Protein AF-A0A9W9YBR7-F1 (afdb_monomer_lite)

pLDDT: mean 73.67, std 19.64, range [19.83, 97.38]

Secondary structure (DSSP, 8-state):
--TT-PEEEETTEEEEHHHHHHHTT------HHHH--SGGG-STTTSTTS---HHHHTTS--SSB-STTHHHHT-B-TTHHHH-TTGGGG----BTTEEEE--SSSTTEEEEEE-SPPSSS--TTHHHHHHS--TT-TTTS--EEETTTTEEESSHHHHHHTT----EEPEEEEE--S--GGGS-SSHHHHHHHHHHH-EEEEE--GGGGGG--EEE--------HHHHTT-HHHHHHHHHB-------TT--------S--TTS-------

InterPro domains:
  IPR001212 Somatomedin B domain [PF01033] (42-86)
  IPR001212 Somatomedin B domain [PS00524] (64-84)
  IPR001212 Somatomedin B domain [PS50958] (39-88)
  IPR001212 Somatomedin B domain [SM00201] (39-88)
  IPR036024 Somatomedin B-like domain superfamily [SSF90188] (40-91)
  IPR053231 G-protein coupled receptor LN-TM7 [PTHR45902] (35-217)
  IPR059445 Protein of unknown function DUF8401 [PF28443] (113-249)

Foldseek 3Di:
DDPFWDWDQDPNDTDTPVVLCVLVVHDDTDPCCVLPVDCLLDCQPQQVPLDNPLLVQQLDDTLADLALCLQQAQRHRSCNCVRNVSRPPDDPHPHPQWYFDDQPDDPQKGWIAGQAADPDPFPPVLGCLRNPDDLLDPQSQKWKAPPVVLHIHRGPSSCVSNVHDDIHTFDKDWAQDDDDPVPADPDPVSNSNCSSVRTDIGTGHDPVSSSSTGMGGNFPDDPPPPVSCVSPVVVNSNQRNYSDDRRDDPPDPDDPDDGGPPVVPPPPPPDD

Organism: NCBI:txid174260

Sequence (272 aa):
MSGNDMIIEYNGNNVSTIAVLQRLNITGNFRFGAFCPKDQHSCKSRCLHSVVDDQTERQNNLPCYCDRQCLDVGDCCYDFFSSCTQVQQHHDSQRGQWECVNMKHSGNHGNVMKTKCPQGIVEPELQPLCETMDDGDLLRGMPVVDEQTGVVYRNVFCARCNSIQTVSYWRMTADCGRIPTSALPQDNALLLAFIRENCTVRYKPTDGLKKYLKNCLAAESTCSSRQIVEKEPVLQELCSYYAFSVCGNTSRKNITVHYVMDMTSLNIIVDA

Radius of gyration: 21.59 Å; chains: 1; bounding box: 58×41×66 Å

Structure (mmCIF, N/CA/C/O backbone):
data_AF-A0A9W9YBR7-F1
#
_entry.id   AF-A0A9W9YBR7-F1
#
loop_
_atom_site.group_PDB
_atom_site.id
_atom_site.type_symbol
_atom_site.label_atom_id
_atom_site.label_alt_id
_atom_site.label_comp_id
_atom_site.label_asym_id
_atom_site.label_entity_id
_atom_site.label_seq_id
_atom_site.pdbx_PDB_ins_code
_atom_site.Cartn_x
_atom_site.Cartn_y
_atom_site.Cartn_z
_atom_site.occupancy
_atom_site.B_iso_or_equiv
_atom_site.auth_seq_id
_atom_site.auth_comp_id
_atom_site.auth_asym_id
_atom_site.auth_atom_id
_atom_site.pdbx_PDB_model_num
ATOM 1 N N . MET A 1 1 ? -28.392 -1.286 29.929 1.00 32.22 1 MET A N 1
ATOM 2 C CA . MET A 1 1 ? -27.022 -1.064 29.420 1.00 32.22 1 MET A CA 1
ATOM 3 C C . MET A 1 1 ? -27.148 -0.567 27.988 1.00 32.22 1 MET A C 1
ATOM 5 O O . MET A 1 1 ? -27.663 -1.286 27.145 1.00 32.22 1 MET A O 1
ATOM 9 N N . SER A 1 2 ? -26.877 0.720 27.771 1.00 34.06 2 SER A N 1
ATOM 10 C CA . SER A 1 2 ? -27.194 1.456 26.539 1.00 34.06 2 SER A CA 1
ATOM 11 C C . SER A 1 2 ? -26.165 1.134 25.451 1.00 34.06 2 SER A C 1
ATOM 13 O O . SER A 1 2 ? -25.023 1.567 25.559 1.00 34.06 2 SER A O 1
ATOM 15 N N . GLY A 1 3 ? -26.559 0.401 24.406 1.00 46.44 3 GLY A N 1
ATOM 16 C CA . GLY A 1 3 ? -25.708 0.011 23.267 1.00 46.44 3 GLY A CA 1
ATOM 17 C C . GLY A 1 3 ? -25.326 1.153 22.310 1.00 46.44 3 GLY A C 1
ATOM 18 O O . GLY A 1 3 ? -25.328 0.954 21.101 1.00 46.44 3 GLY A O 1
ATOM 19 N N . ASN A 1 4 ? -25.066 2.351 22.839 1.00 55.19 4 ASN A N 1
ATOM 20 C CA . ASN A 1 4 ? -24.741 3.568 22.082 1.00 55.19 4 ASN A CA 1
ATOM 21 C C . ASN A 1 4 ? -23.283 4.014 22.240 1.00 55.19 4 ASN A C 1
ATOM 23 O O . ASN A 1 4 ? -22.874 4.954 21.569 1.00 55.19 4 ASN A O 1
ATOM 27 N N . ASP A 1 5 ? -22.531 3.401 23.155 1.00 58.78 5 ASP A N 1
ATOM 28 C CA . ASP A 1 5 ? -21.135 3.757 23.383 1.00 58.78 5 ASP A CA 1
ATOM 29 C C . ASP A 1 5 ? -20.229 2.722 22.727 1.00 58.78 5 ASP A C 1
ATOM 31 O O . ASP A 1 5 ? -20.221 1.554 23.124 1.00 58.78 5 ASP A O 1
ATOM 35 N N . MET A 1 6 ? -19.491 3.141 21.702 1.00 65.50 6 MET A N 1
ATOM 36 C CA . MET A 1 6 ? -18.379 2.349 21.198 1.00 65.50 6 MET A CA 1
ATOM 37 C C . MET A 1 6 ? -17.205 2.544 22.151 1.00 65.50 6 MET A C 1
ATOM 39 O O . MET A 1 6 ? -16.736 3.668 22.340 1.00 65.50 6 MET A O 1
ATOM 43 N N . ILE A 1 7 ? -16.758 1.442 22.748 1.00 66.56 7 ILE A N 1
ATOM 44 C CA . ILE A 1 7 ? -15.558 1.405 23.574 1.00 66.56 7 ILE A CA 1
ATOM 45 C C . ILE A 1 7 ? -14.411 0.929 22.698 1.00 66.56 7 ILE A C 1
ATOM 47 O O . ILE A 1 7 ? -14.442 -0.186 22.177 1.00 66.56 7 ILE A O 1
ATOM 51 N N . ILE A 1 8 ? -13.422 1.794 22.528 1.00 65.06 8 ILE A N 1
ATOM 52 C CA . ILE A 1 8 ? -12.210 1.502 21.780 1.00 65.06 8 ILE A CA 1
ATOM 53 C C . ILE A 1 8 ? -11.094 1.214 22.775 1.00 65.06 8 ILE A C 1
ATOM 55 O O . ILE A 1 8 ? -10.823 2.031 23.647 1.00 65.06 8 ILE A O 1
ATOM 59 N N . GLU A 1 9 ? -10.433 0.071 22.648 1.00 59.78 9 GLU A N 1
ATOM 60 C CA . GLU A 1 9 ? -9.244 -0.222 23.443 1.00 59.78 9 GLU A CA 1
ATOM 61 C C . GLU A 1 9 ? -8.023 0.501 22.852 1.00 59.78 9 GLU A C 1
ATOM 63 O O . GLU A 1 9 ? -7.748 0.405 21.657 1.00 59.78 9 GLU A O 1
ATOM 68 N N . TYR A 1 10 ? -7.304 1.251 23.686 1.00 63.12 10 TYR A N 1
ATOM 69 C CA . TYR A 1 10 ? -6.138 2.049 23.316 1.00 63.12 10 TYR A CA 1
ATOM 70 C C . TYR A 1 10 ? -5.094 2.024 24.438 1.00 63.12 10 TYR A C 1
ATOM 72 O O . TYR A 1 10 ? -5.373 2.465 25.554 1.00 63.12 10 TYR A O 1
ATOM 80 N N . ASN A 1 11 ? -3.885 1.518 24.159 1.00 62.78 11 ASN A N 1
ATOM 81 C CA . ASN A 1 11 ? -2.791 1.397 25.137 1.00 62.78 11 ASN A CA 1
ATOM 82 C C . ASN A 1 11 ? -3.233 0.766 26.475 1.00 62.78 11 ASN A C 1
ATOM 84 O O . ASN A 1 11 ? -2.879 1.248 27.550 1.00 62.78 11 ASN A O 1
ATOM 88 N N . GLY A 1 12 ? -4.066 -0.280 26.408 1.00 62.59 12 GLY A N 1
ATOM 89 C CA . GLY A 1 12 ? -4.623 -0.965 27.581 1.00 62.59 12 GLY A CA 1
ATOM 90 C C . GLY A 1 12 ? -5.728 -0.199 28.322 1.00 62.59 12 GLY A C 1
ATOM 91 O O . GLY A 1 12 ? -6.146 -0.623 29.396 1.00 62.59 12 GLY A O 1
ATOM 92 N N . ASN A 1 13 ? -6.211 0.920 27.772 1.00 64.50 13 ASN A N 1
ATOM 93 C CA . ASN A 1 13 ? -7.300 1.718 28.328 1.00 64.50 13 ASN A CA 1
ATOM 94 C C . ASN A 1 13 ? -8.531 1.688 27.421 1.00 64.50 13 ASN A C 1
ATOM 96 O O . ASN A 1 13 ? -8.432 1.739 26.199 1.00 64.50 13 ASN A O 1
ATOM 100 N N . ASN A 1 14 ? -9.710 1.691 28.033 1.00 75.06 14 ASN A N 1
ATOM 101 C CA . ASN A 1 14 ? -10.977 1.791 27.320 1.00 75.06 14 ASN A CA 1
ATOM 102 C C . ASN A 1 14 ? -11.327 3.260 27.050 1.00 75.06 14 ASN A C 1
ATOM 104 O O . ASN A 1 14 ? -11.579 4.034 27.974 1.00 75.06 14 ASN A O 1
ATOM 108 N N . VAL A 1 15 ? -11.384 3.636 25.778 1.00 72.19 15 VAL A N 1
ATOM 109 C CA . VAL A 1 15 ? -11.799 4.952 25.295 1.00 72.19 15 VAL A CA 1
ATOM 110 C C . VAL A 1 15 ? -13.268 4.892 24.901 1.00 72.19 15 VAL A C 1
ATOM 112 O O . VAL A 1 15 ? -13.643 4.283 23.902 1.00 72.19 15 VAL A O 1
ATOM 115 N N . SER A 1 16 ? -14.108 5.557 25.689 1.00 76.81 16 SER A N 1
ATOM 116 C CA . SER A 1 16 ? -15.515 5.778 25.354 1.00 76.81 16 SER A CA 1
ATOM 117 C C . SER A 1 16 ? -15.630 6.850 24.275 1.00 76.81 16 SER A C 1
ATOM 119 O O . SER A 1 16 ? -15.215 7.998 24.468 1.00 76.81 16 SER A O 1
ATOM 121 N N . THR A 1 17 ? -16.216 6.485 23.140 1.00 70.19 17 THR A N 1
ATOM 122 C CA . THR A 1 17 ? -16.507 7.436 22.064 1.00 70.19 17 THR A CA 1
ATOM 123 C C . THR A 1 17 ? -17.517 8.499 22.499 1.00 70.19 17 THR A C 1
ATOM 125 O O . THR A 1 17 ? -17.393 9.654 22.093 1.00 70.19 17 THR A O 1
ATOM 128 N N . ILE A 1 18 ? -18.456 8.173 23.396 1.00 72.38 18 ILE A N 1
ATOM 129 C CA . ILE A 1 18 ? -19.341 9.173 24.015 1.00 72.38 18 ILE A CA 1
ATOM 130 C C . ILE A 1 18 ? -18.540 10.156 24.874 1.00 72.38 18 ILE A C 1
ATOM 132 O O . ILE A 1 18 ? -18.758 11.364 24.782 1.00 72.38 18 ILE A O 1
ATOM 136 N N . ALA A 1 19 ? -17.599 9.667 25.685 1.00 78.19 19 ALA A N 1
ATOM 137 C CA . ALA A 1 19 ? -16.765 10.532 26.516 1.00 78.19 19 ALA A CA 1
ATOM 138 C C . ALA A 1 19 ? -15.892 11.470 25.666 1.00 78.19 19 ALA A C 1
ATOM 140 O O . ALA A 1 19 ? -15.700 12.628 26.036 1.00 78.19 19 ALA A O 1
ATOM 141 N N . VAL A 1 20 ? -15.403 10.998 24.513 1.00 74.06 20 VAL A N 1
ATOM 142 C CA . VAL A 1 20 ? -14.690 11.834 23.535 1.00 74.06 20 VAL A CA 1
ATOM 143 C C . VAL A 1 20 ? -15.601 12.939 22.986 1.00 74.06 20 VAL A C 1
ATOM 145 O O . VAL A 1 20 ? -15.230 14.110 23.036 1.00 74.06 20 VAL A O 1
ATOM 148 N N . LEU A 1 21 ? -16.819 12.610 22.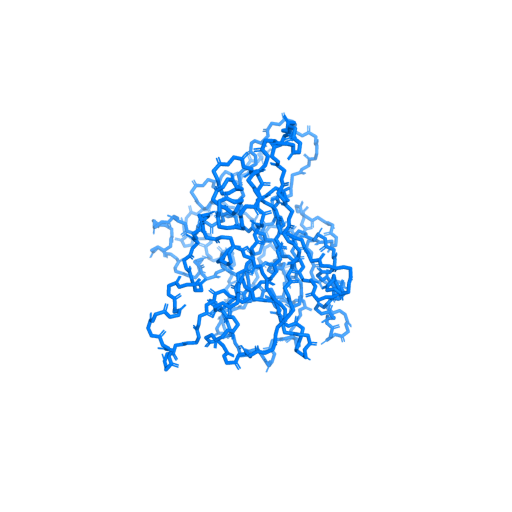538 1.00 70.56 21 LEU A N 1
ATOM 149 C CA . LEU A 1 21 ? -17.778 13.615 22.048 1.00 70.56 21 LEU A CA 1
ATOM 150 C C . LEU A 1 21 ? -18.108 14.671 23.107 1.00 70.56 21 LEU A C 1
ATOM 152 O O . LEU A 1 21 ? -18.162 15.861 22.797 1.00 70.56 21 LEU A O 1
ATOM 156 N N . GLN A 1 22 ? -18.278 14.247 24.361 1.00 75.12 22 GLN A N 1
ATOM 157 C CA . GLN A 1 22 ? -18.533 15.147 25.485 1.00 75.12 22 GLN A CA 1
ATOM 158 C C . GLN A 1 22 ? -17.374 16.123 25.713 1.00 75.12 22 GLN A C 1
ATOM 160 O O . GLN A 1 22 ? -17.617 17.319 25.862 1.00 75.12 22 GLN A O 1
ATOM 165 N N . ARG A 1 23 ? -16.120 15.648 25.693 1.00 76.12 23 ARG A N 1
ATOM 166 C CA . ARG A 1 23 ? -14.935 16.515 25.845 1.00 76.12 23 ARG A CA 1
ATOM 167 C C . ARG A 1 23 ? -14.780 17.511 24.699 1.00 76.12 23 ARG A C 1
ATOM 169 O O . ARG A 1 23 ? -14.343 18.637 24.921 1.00 76.12 23 ARG A O 1
ATOM 176 N N . LEU A 1 24 ? -15.186 17.123 23.493 1.00 69.25 24 LEU A N 1
ATOM 177 C CA . LEU A 1 24 ? -15.181 17.997 22.320 1.00 69.25 24 LEU A CA 1
ATOM 178 C C . LEU A 1 24 ? -16.392 18.939 22.248 1.00 69.25 24 LEU A C 1
ATOM 180 O O . LEU A 1 24 ? -16.422 19.806 21.377 1.00 69.25 24 LEU A O 1
ATOM 184 N N . ASN A 1 25 ? -17.369 18.790 23.149 1.00 69.69 25 ASN A N 1
ATOM 185 C CA . ASN A 1 25 ? -18.658 19.480 23.104 1.00 69.69 25 ASN A CA 1
ATOM 186 C C . ASN A 1 25 ? -19.392 19.283 21.760 1.00 69.69 25 ASN A C 1
ATOM 188 O O . ASN A 1 25 ? -19.971 20.217 21.205 1.00 69.69 25 ASN A O 1
ATOM 192 N N . ILE A 1 26 ? -19.335 18.061 21.223 1.00 65.88 26 ILE A N 1
ATOM 193 C CA . ILE A 1 26 ? -20.000 17.668 19.978 1.00 65.88 26 ILE A CA 1
ATOM 194 C C . ILE A 1 26 ? -21.239 16.844 20.325 1.00 65.88 26 ILE A C 1
ATOM 196 O O . ILE A 1 26 ? -21.163 15.836 21.027 1.00 65.88 26 ILE A O 1
ATOM 200 N N . THR A 1 27 ? -22.391 17.240 19.794 1.00 58.25 27 THR A N 1
ATOM 201 C CA . THR A 1 27 ? -23.607 16.426 19.820 1.00 58.25 27 THR A CA 1
ATOM 202 C C . THR A 1 27 ? -23.567 15.406 18.684 1.00 58.25 27 THR A C 1
ATOM 204 O O . THR A 1 27 ? -23.531 15.755 17.509 1.00 58.25 27 THR A O 1
ATOM 207 N N . GLY A 1 28 ? -23.565 14.119 19.030 1.00 58.34 28 GLY A N 1
ATOM 208 C CA . GLY A 1 28 ? -23.471 13.031 18.061 1.00 58.34 28 GLY A CA 1
ATOM 209 C C . GLY A 1 28 ? -23.679 11.663 18.700 1.00 58.34 28 GLY A C 1
ATOM 210 O O . GLY A 1 28 ? -23.726 11.535 19.923 1.00 58.34 28 GLY A O 1
ATOM 211 N N . ASN A 1 29 ? -23.821 10.629 17.872 1.00 54.28 29 ASN A N 1
ATOM 212 C CA . ASN A 1 29 ? -23.903 9.248 18.337 1.00 54.28 29 ASN A CA 1
ATOM 213 C C . ASN A 1 29 ? -23.184 8.311 17.361 1.00 54.28 29 ASN A C 1
ATOM 215 O O . ASN A 1 29 ? -23.516 8.261 16.176 1.00 54.28 29 ASN A O 1
ATOM 219 N N . PHE A 1 30 ? -22.233 7.530 17.869 1.00 56.62 30 PHE A N 1
ATOM 220 C CA . PHE A 1 30 ? -21.479 6.552 17.094 1.00 56.62 30 PHE A CA 1
ATOM 221 C C . PHE A 1 30 ? -22.220 5.208 17.007 1.00 56.62 30 PHE A C 1
ATOM 223 O O . PHE A 1 30 ? -21.760 4.182 17.505 1.00 56.62 30 PHE A O 1
ATOM 230 N N . ARG A 1 31 ? -23.375 5.178 16.326 1.00 58.50 31 ARG A N 1
ATOM 231 C CA . ARG A 1 31 ? -24.105 3.922 16.048 1.00 58.50 31 ARG A CA 1
ATOM 232 C C . ARG A 1 31 ? -23.649 3.246 14.757 1.00 58.50 31 ARG A C 1
ATOM 234 O O . ARG A 1 31 ? -24.469 2.985 13.878 1.00 58.50 31 ARG A O 1
ATOM 241 N N . PHE A 1 32 ? -22.364 2.930 14.627 1.00 58.88 32 PHE A N 1
ATOM 242 C CA . PHE A 1 32 ? -21.853 2.318 13.393 1.00 58.88 32 PHE A CA 1
ATOM 243 C C . PHE A 1 32 ? -22.603 1.040 13.005 1.00 58.88 32 PHE A C 1
ATOM 245 O O . PHE A 1 32 ? -22.992 0.914 11.855 1.00 58.88 32 PHE A O 1
ATOM 252 N N . GLY A 1 33 ? -22.944 0.161 13.952 1.00 55.50 33 GLY A N 1
ATOM 253 C CA . GLY A 1 33 ? -23.738 -1.039 13.649 1.00 55.50 33 GLY A CA 1
ATOM 254 C C . GLY A 1 33 ? -25.181 -0.768 13.184 1.00 55.50 33 GLY A C 1
ATOM 255 O O . GLY A 1 33 ? -25.768 -1.611 12.514 1.00 55.50 33 GLY A O 1
ATOM 256 N N . ALA A 1 34 ? -25.759 0.396 13.507 1.00 58.31 34 ALA A N 1
ATOM 257 C CA . ALA A 1 34 ? -27.089 0.787 13.027 1.00 58.31 34 ALA A CA 1
ATOM 258 C C . ALA A 1 34 ? -27.028 1.501 11.666 1.00 58.31 34 ALA A C 1
ATOM 260 O O . ALA A 1 34 ? -27.921 1.322 10.842 1.00 58.31 34 ALA A O 1
ATOM 261 N N . PHE A 1 35 ? -25.977 2.294 11.423 1.00 56.19 35 PHE A N 1
ATOM 262 C CA . PHE A 1 35 ? -25.768 3.015 10.161 1.00 56.19 35 PHE A CA 1
ATOM 263 C C . PHE A 1 35 ? -25.131 2.136 9.071 1.00 56.19 35 PHE A C 1
ATOM 265 O O . PHE A 1 35 ? -25.431 2.292 7.890 1.00 56.19 35 PHE A O 1
ATOM 272 N N . CYS A 1 36 ? -24.301 1.172 9.467 1.00 63.69 36 CYS A N 1
ATOM 273 C CA . CYS A 1 36 ? -23.585 0.223 8.618 1.00 63.69 36 CYS A CA 1
ATOM 274 C C . CYS A 1 36 ? -23.983 -1.222 8.974 1.00 63.69 36 CYS A C 1
ATOM 276 O O . CYS A 1 36 ? -23.160 -1.971 9.497 1.00 63.69 36 CYS A O 1
ATOM 278 N N . PRO A 1 37 ? -25.224 -1.659 8.694 1.00 63.59 37 PRO A N 1
ATOM 279 C CA . PRO A 1 37 ? -25.710 -2.967 9.140 1.00 63.59 37 PRO A CA 1
ATOM 280 C C . PRO A 1 37 ? -25.100 -4.152 8.376 1.00 63.59 37 PRO A C 1
ATOM 282 O O . PRO A 1 37 ? -25.402 -5.296 8.696 1.00 63.59 37 PRO A O 1
ATOM 285 N N . LYS A 1 38 ? -24.299 -3.910 7.328 1.00 74.12 38 LYS A N 1
ATOM 286 C CA . LYS A 1 38 ? -23.718 -4.990 6.522 1.00 74.12 38 LYS A CA 1
ATOM 287 C C . LYS A 1 38 ? -22.467 -5.549 7.192 1.00 74.12 38 LYS A C 1
ATOM 289 O O . LYS A 1 38 ? -21.552 -4.789 7.506 1.00 74.12 38 LYS A O 1
ATOM 294 N N . ASP A 1 39 ? -22.378 -6.876 7.240 1.00 74.50 39 ASP A N 1
ATOM 295 C CA . ASP A 1 39 ? -21.255 -7.618 7.830 1.00 74.50 39 ASP A CA 1
ATOM 296 C C . ASP A 1 39 ? -19.884 -7.237 7.251 1.00 74.50 39 ASP A C 1
ATOM 298 O O . ASP A 1 39 ? -18.884 -7.277 7.952 1.00 74.50 39 ASP A O 1
ATOM 302 N N . GLN A 1 40 ? -19.818 -6.785 5.994 1.00 78.25 40 GLN A N 1
ATOM 303 C CA . GLN A 1 40 ? -18.565 -6.351 5.359 1.00 78.25 40 GLN A CA 1
ATOM 304 C C . GLN A 1 40 ? -17.873 -5.161 6.058 1.00 78.25 40 GLN A C 1
ATOM 306 O O . GLN A 1 40 ? -16.689 -4.941 5.824 1.00 78.25 40 GLN A O 1
ATOM 311 N N . HIS A 1 41 ? -18.596 -4.389 6.879 1.00 79.69 41 HIS A N 1
ATOM 312 C CA . HIS A 1 41 ? -18.056 -3.250 7.635 1.00 79.69 41 HIS A CA 1
ATOM 313 C C . HIS A 1 41 ? -17.645 -3.615 9.072 1.00 79.69 41 HIS A C 1
ATOM 315 O O . HIS A 1 41 ? -17.264 -2.728 9.830 1.00 79.69 41 HIS A O 1
ATOM 321 N N . SER A 1 42 ? -17.762 -4.887 9.458 1.00 83.12 42 SER A N 1
ATOM 322 C CA . SER A 1 42 ? -17.594 -5.376 10.827 1.00 83.12 42 SER A CA 1
ATOM 323 C C . SER A 1 42 ? -16.716 -6.625 10.857 1.00 83.12 42 SER A C 1
ATOM 325 O O . SER A 1 42 ? -16.692 -7.410 9.911 1.00 83.12 42 SER A O 1
ATOM 327 N N . CYS A 1 43 ? -16.024 -6.845 11.970 1.00 85.50 43 CYS A N 1
ATOM 328 C CA . CYS A 1 43 ? -15.215 -8.033 12.207 1.00 85.50 43 CYS A CA 1
ATOM 329 C C . CYS A 1 43 ? -15.949 -9.183 12.907 1.00 85.50 43 CYS A C 1
ATOM 331 O O . CYS A 1 43 ? -15.377 -10.268 13.043 1.00 85.50 43 CYS A O 1
ATOM 333 N N . LYS A 1 44 ? -17.212 -9.002 13.320 1.00 83.00 44 LYS A N 1
ATOM 334 C CA . LYS A 1 44 ? -17.966 -9.981 14.130 1.00 83.00 44 LYS A CA 1
ATOM 335 C C . LYS A 1 44 ? -17.982 -11.400 13.562 1.00 83.00 44 LYS A C 1
ATOM 337 O O . LYS A 1 44 ? -17.898 -12.358 14.321 1.00 83.00 44 LYS A O 1
ATOM 342 N N . SER A 1 45 ? -18.098 -11.539 12.243 1.00 80.69 45 SER A N 1
ATOM 343 C CA . SER A 1 45 ? -18.106 -12.837 11.553 1.00 80.69 45 SER A CA 1
ATOM 344 C C . SER A 1 45 ? -16.768 -13.195 10.900 1.00 80.69 45 SER A C 1
ATOM 346 O O . SER A 1 45 ? -16.598 -14.314 10.423 1.00 80.69 45 SER A O 1
ATOM 348 N N . ARG A 1 46 ? -15.805 -12.269 10.885 1.00 83.75 46 ARG A N 1
ATOM 349 C CA . ARG A 1 46 ? -14.513 -12.431 10.200 1.00 83.75 46 ARG A CA 1
ATOM 350 C C . ARG A 1 46 ? -13.417 -12.935 11.132 1.00 83.75 46 ARG A C 1
ATOM 352 O O . ARG A 1 46 ? -12.531 -13.647 10.685 1.00 83.75 46 ARG A O 1
ATOM 359 N N . CYS A 1 47 ? -13.537 -12.676 12.434 1.00 80.00 47 CYS A N 1
ATOM 360 C CA . CYS A 1 47 ? -12.569 -13.117 13.444 1.00 80.00 47 CYS A CA 1
ATOM 361 C C . CYS A 1 47 ? -12.912 -14.458 14.129 1.00 80.00 47 CYS A C 1
ATOM 363 O O . CYS A 1 47 ? -12.231 -14.854 15.072 1.00 80.00 47 CYS A O 1
ATOM 365 N N . LEU A 1 48 ? -13.926 -15.192 13.642 1.00 61.66 48 LEU A N 1
ATOM 366 C CA . LEU A 1 48 ? -14.515 -16.377 14.298 1.00 61.66 48 LEU A CA 1
ATOM 367 C C . LEU A 1 48 ? -13.564 -17.572 14.539 1.00 61.66 48 LEU A C 1
ATOM 369 O O . LEU A 1 48 ? -13.928 -18.466 15.296 1.00 61.66 48 LEU A O 1
ATOM 373 N N . HIS A 1 49 ? -12.366 -17.602 13.944 1.00 54.06 49 HIS A N 1
ATOM 374 C CA . HIS A 1 49 ? -11.417 -18.720 14.088 1.00 54.06 49 HIS A CA 1
ATOM 375 C C . HIS A 1 49 ? -10.009 -18.302 14.533 1.00 54.06 49 HIS A C 1
ATOM 377 O O . HIS A 1 49 ? -9.069 -19.078 14.380 1.00 54.06 49 HIS A O 1
ATOM 383 N N . SER A 1 50 ? -9.837 -17.084 15.062 1.00 51.31 50 SER A N 1
ATOM 384 C CA . SER A 1 50 ? -8.561 -16.613 15.646 1.00 51.31 50 SER A CA 1
ATOM 385 C C . SER A 1 50 ? -7.356 -16.559 14.695 1.00 51.31 50 SER A C 1
ATOM 387 O O . SER A 1 50 ? -6.253 -16.190 15.096 1.00 51.31 50 SER A O 1
ATOM 389 N N . VAL A 1 51 ? -7.574 -16.870 13.421 1.00 53.19 51 VAL A N 1
ATOM 390 C CA . VAL A 1 51 ? -6.635 -16.719 12.319 1.00 53.19 51 VAL A CA 1
ATOM 391 C C . VAL A 1 51 ? -7.456 -16.172 11.164 1.00 53.19 51 VAL A C 1
ATOM 393 O O . VAL A 1 51 ? -8.106 -16.920 10.436 1.00 53.19 51 VAL A O 1
ATOM 396 N N . VAL A 1 52 ? -7.491 -14.848 11.034 1.00 57.09 52 VAL A N 1
ATOM 397 C CA . VAL A 1 52 ? -7.803 -14.271 9.730 1.00 57.09 52 VAL A CA 1
ATOM 398 C C . VAL A 1 52 ? -6.592 -14.609 8.880 1.00 57.09 52 VAL A C 1
ATOM 400 O O . VAL A 1 52 ? -5.476 -14.224 9.217 1.00 57.09 52 VAL A O 1
ATOM 403 N N . ASP A 1 53 ? -6.783 -15.423 7.847 1.00 64.94 53 ASP A N 1
ATOM 404 C CA . ASP A 1 53 ? -5.759 -15.548 6.823 1.00 64.94 53 ASP A CA 1
ATOM 405 C C . ASP A 1 53 ? -5.673 -14.189 6.119 1.00 64.94 53 ASP A C 1
ATOM 407 O O . ASP A 1 53 ? -6.490 -13.885 5.242 1.00 64.94 53 ASP A O 1
ATOM 411 N N . ASP A 1 54 ? -4.709 -13.367 6.558 1.00 65.56 54 ASP A N 1
ATOM 412 C CA . ASP A 1 54 ? -4.383 -12.049 6.007 1.00 65.56 54 ASP A CA 1
ATOM 413 C C . ASP A 1 54 ? -4.402 -12.081 4.469 1.00 65.56 54 ASP A C 1
ATOM 415 O O . ASP A 1 54 ? -4.838 -11.133 3.814 1.00 65.56 54 ASP A O 1
ATOM 419 N N . GLN A 1 55 ? -3.938 -13.185 3.872 1.00 70.56 55 GLN A N 1
ATOM 420 C CA . GLN A 1 55 ? -3.836 -13.339 2.429 1.00 70.56 55 GLN A CA 1
ATOM 421 C C . GLN A 1 55 ? -5.200 -13.564 1.771 1.00 70.56 55 GLN A C 1
ATOM 423 O O . GLN A 1 55 ? -5.470 -12.966 0.733 1.00 70.56 55 GLN A O 1
ATOM 428 N N . THR A 1 56 ? -6.077 -14.381 2.356 1.00 80.12 56 THR A N 1
ATOM 429 C CA . THR A 1 56 ? -7.416 -14.638 1.800 1.00 80.12 56 THR A CA 1
ATOM 430 C C . THR A 1 56 ? -8.326 -13.420 1.942 1.00 80.12 56 THR A C 1
ATOM 432 O O . THR A 1 56 ? -9.050 -13.064 1.010 1.00 80.12 56 THR A O 1
ATOM 435 N N . GLU A 1 57 ? -8.282 -12.736 3.085 1.00 86.75 57 GLU A N 1
ATOM 436 C CA . GLU A 1 57 ? -9.118 -11.556 3.306 1.00 86.75 57 GLU A CA 1
ATOM 437 C C . GLU A 1 57 ? -8.729 -10.408 2.362 1.00 86.75 57 GLU A C 1
ATOM 439 O O . GLU A 1 57 ? -9.586 -9.819 1.693 1.00 86.75 57 GLU A O 1
ATOM 444 N N . ARG A 1 58 ? -7.421 -10.151 2.231 1.00 89.56 58 ARG A N 1
ATOM 445 C CA . ARG A 1 58 ? -6.874 -9.082 1.387 1.00 89.56 58 ARG A CA 1
ATOM 446 C C . ARG A 1 58 ? -6.851 -9.393 -0.109 1.00 89.56 58 ARG A C 1
ATOM 448 O O . ARG A 1 58 ? -6.389 -8.560 -0.880 1.00 89.56 58 ARG A O 1
ATOM 455 N N . GLN A 1 59 ? -7.395 -10.521 -0.565 1.00 87.56 59 GLN A N 1
ATOM 456 C CA . GLN A 1 59 ? -7.647 -10.747 -1.998 1.00 87.56 59 GLN A CA 1
ATOM 457 C C . GLN A 1 59 ? -8.838 -9.939 -2.530 1.00 87.56 59 GLN A C 1
ATOM 459 O O . GLN A 1 59 ? -8.941 -9.710 -3.736 1.00 87.56 59 GLN A O 1
ATOM 464 N N . ASN A 1 60 ? -9.728 -9.480 -1.647 1.00 85.56 60 ASN A N 1
ATOM 465 C CA . ASN A 1 60 ? -10.944 -8.760 -2.014 1.00 85.56 60 ASN A CA 1
ATOM 466 C C . ASN A 1 60 ? -10.830 -7.273 -1.675 1.00 85.56 60 ASN A C 1
ATOM 468 O O . ASN A 1 60 ? -10.182 -6.903 -0.703 1.00 85.56 60 ASN A O 1
ATOM 472 N N . ASN A 1 61 ? -11.488 -6.414 -2.455 1.00 86.62 61 ASN A N 1
ATOM 473 C CA . ASN A 1 61 ? -11.604 -4.992 -2.133 1.00 86.62 61 ASN A CA 1
ATOM 474 C C . ASN A 1 61 ? -12.696 -4.795 -1.080 1.00 86.62 61 ASN A C 1
ATOM 476 O O . ASN A 1 61 ? -13.878 -4.678 -1.410 1.00 86.62 61 ASN A O 1
ATOM 480 N N . LEU A 1 62 ? -12.294 -4.776 0.190 1.00 85.50 62 LEU A N 1
ATOM 481 C CA . LEU A 1 62 ? -13.195 -4.584 1.324 1.00 85.50 62 LEU A CA 1
ATOM 482 C C . LEU A 1 62 ? -13.204 -3.120 1.790 1.00 85.50 62 LEU A C 1
ATOM 484 O O . LEU A 1 62 ? -12.237 -2.390 1.562 1.00 85.50 62 LEU A O 1
ATOM 488 N N . PRO A 1 63 ? -14.292 -2.660 2.431 1.00 83.88 63 PRO A N 1
ATOM 489 C CA . PRO A 1 63 ? -14.356 -1.314 2.999 1.00 83.88 63 PRO A CA 1
ATOM 490 C C . PRO A 1 63 ? -13.507 -1.156 4.272 1.00 83.88 63 PRO A C 1
ATOM 492 O O . PRO A 1 63 ? -13.267 -0.028 4.690 1.00 83.88 63 PRO A O 1
ATOM 495 N N . CYS A 1 64 ? -13.092 -2.268 4.889 1.00 86.12 64 CYS A N 1
ATOM 496 C CA . CYS A 1 64 ? -12.170 -2.345 6.021 1.00 86.12 64 CYS A CA 1
ATOM 497 C C . CYS A 1 64 ? -11.672 -3.793 6.211 1.00 86.12 64 CYS A C 1
ATOM 499 O O . CYS A 1 64 ? -12.301 -4.749 5.726 1.00 86.12 64 CYS A O 1
ATOM 501 N N . TYR A 1 65 ? -10.566 -3.955 6.935 1.00 88.06 65 TYR A N 1
ATOM 502 C CA . TYR A 1 65 ? -9.900 -5.233 7.192 1.00 88.06 65 TYR A CA 1
ATOM 503 C C . TYR A 1 65 ? -9.940 -5.633 8.673 1.00 88.06 65 TYR A C 1
ATOM 505 O O . TYR A 1 65 ? -10.144 -4.793 9.550 1.00 88.06 65 TYR A O 1
ATOM 513 N N . CYS A 1 66 ? -9.830 -6.932 8.941 1.00 87.88 66 CYS A N 1
ATOM 514 C CA . CYS A 1 66 ? -9.906 -7.530 10.278 1.00 87.88 66 CYS A CA 1
ATOM 515 C C . CYS A 1 66 ? -8.681 -8.393 10.595 1.00 87.88 66 CYS A C 1
ATOM 517 O O . CYS A 1 66 ? -8.679 -9.160 11.558 1.00 87.88 66 CYS A O 1
ATOM 519 N N . ASP A 1 67 ? -7.659 -8.291 9.758 1.00 87.19 67 ASP A N 1
ATOM 520 C CA . ASP A 1 67 ? -6.402 -9.002 9.852 1.00 87.19 67 ASP A CA 1
ATOM 521 C C . ASP A 1 67 ? -5.358 -8.180 10.627 1.00 87.19 67 ASP A C 1
ATOM 523 O O . ASP A 1 67 ? -5.571 -7.010 10.942 1.00 87.19 67 ASP A O 1
ATOM 527 N N . ARG A 1 68 ? -4.203 -8.767 10.958 1.00 84.31 68 ARG A N 1
ATOM 528 C CA . ARG A 1 68 ? -3.182 -8.037 11.743 1.00 84.31 68 ARG A CA 1
ATOM 529 C C . ARG A 1 68 ? -2.611 -6.845 10.987 1.00 84.31 68 ARG A C 1
ATOM 531 O O . ARG A 1 68 ? -2.363 -5.800 11.582 1.00 84.31 68 ARG A O 1
ATOM 538 N N . GLN A 1 69 ? -2.441 -6.998 9.676 1.00 87.00 69 GLN A N 1
ATOM 539 C CA . GLN A 1 69 ? -1.868 -5.973 8.812 1.00 87.00 69 GLN A CA 1
ATOM 540 C C . GLN A 1 69 ? -2.689 -4.674 8.821 1.00 87.00 69 GLN A C 1
ATOM 542 O O . GLN A 1 69 ? -2.126 -3.615 8.535 1.00 87.00 69 GLN A O 1
ATOM 547 N N . CYS A 1 70 ? -3.980 -4.717 9.185 1.0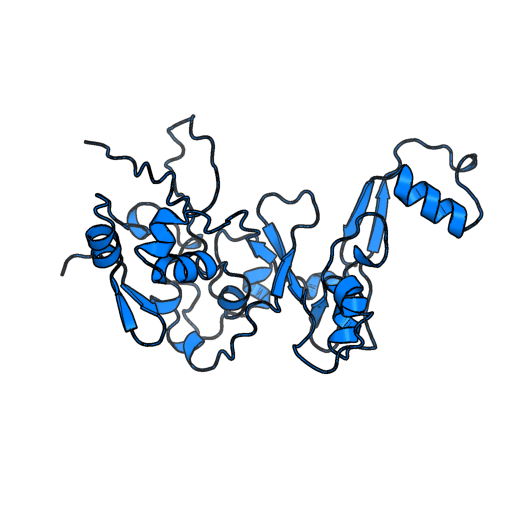0 86.31 70 CYS A N 1
ATOM 548 C CA . CYS A 1 70 ? -4.817 -3.519 9.226 1.00 86.31 70 CYS A CA 1
ATOM 549 C C . CYS A 1 70 ? -4.306 -2.477 10.223 1.00 86.31 70 CYS A C 1
ATOM 551 O O . CYS A 1 70 ? -4.448 -1.279 9.981 1.00 86.31 70 CYS A O 1
ATOM 553 N N . LEU A 1 71 ? -3.647 -2.921 11.301 1.00 82.38 71 LEU A N 1
ATOM 554 C CA . LEU A 1 71 ? -3.050 -2.048 12.312 1.00 82.38 71 LEU A CA 1
ATOM 555 C C . LEU A 1 71 ? -1.854 -1.264 11.762 1.00 82.38 71 LEU A C 1
ATOM 557 O O . LEU A 1 71 ? -1.605 -0.133 12.182 1.00 82.38 71 LEU A O 1
ATOM 561 N N . ASP A 1 72 ? -1.122 -1.859 10.819 1.00 84.19 72 ASP A N 1
ATOM 562 C CA . ASP A 1 72 ? 0.074 -1.262 10.230 1.00 84.19 72 ASP A CA 1
ATOM 563 C C . ASP A 1 72 ? -0.270 -0.245 9.133 1.00 84.19 72 ASP A C 1
ATOM 565 O O . ASP A 1 72 ? 0.418 0.770 9.018 1.00 84.19 72 ASP A O 1
ATOM 569 N N . VAL A 1 73 ? -1.326 -0.498 8.346 1.00 84.00 73 VAL A N 1
ATOM 570 C CA . VAL A 1 73 ? -1.752 0.383 7.237 1.00 84.00 73 VAL A CA 1
ATOM 571 C C . VAL A 1 73 ? -2.934 1.298 7.572 1.00 84.00 73 VAL A C 1
ATOM 573 O O . VAL A 1 73 ? -3.224 2.208 6.799 1.00 84.00 73 VAL A O 1
ATOM 576 N N . GLY A 1 74 ? -3.599 1.087 8.711 1.00 82.81 74 GLY A N 1
ATOM 577 C CA . GLY A 1 74 ? -4.680 1.941 9.205 1.00 82.81 74 GLY A CA 1
ATOM 578 C C . GLY A 1 74 ? -6.045 1.699 8.563 1.00 82.81 74 GLY A C 1
ATOM 579 O O . GLY A 1 74 ? -6.831 2.635 8.434 1.00 82.81 74 GLY A O 1
ATOM 580 N N . ASP A 1 75 ? -6.333 0.467 8.137 1.00 87.06 75 ASP A N 1
ATOM 581 C CA . ASP A 1 75 ? -7.583 0.114 7.452 1.00 87.06 75 ASP A CA 1
ATOM 582 C C . ASP A 1 75 ? -8.493 -0.844 8.242 1.00 87.06 75 ASP A C 1
ATOM 584 O O . ASP A 1 75 ? -9.356 -1.507 7.657 1.00 87.06 75 ASP A O 1
ATOM 588 N N . CYS A 1 76 ? -8.351 -0.897 9.573 1.00 83.81 76 CYS A N 1
ATOM 589 C CA . CYS A 1 76 ? -9.140 -1.789 10.425 1.00 83.81 76 CYS A CA 1
ATOM 590 C C . CYS A 1 76 ? -10.628 -1.418 10.468 1.00 83.81 76 CYS A C 1
ATOM 592 O O . CYS A 1 76 ? -10.992 -0.240 10.480 1.00 83.81 76 CYS A O 1
ATOM 594 N N . CYS A 1 77 ? -11.511 -2.413 10.571 1.00 83.12 77 CYS A N 1
ATOM 595 C CA . CYS A 1 77 ? -12.929 -2.156 10.831 1.00 83.12 77 CYS A CA 1
ATOM 596 C C . CYS A 1 77 ? -13.155 -1.580 12.236 1.00 83.12 77 CYS A C 1
ATOM 598 O O . CYS A 1 77 ? -12.395 -1.843 13.169 1.00 83.12 77 CYS A O 1
ATOM 600 N N . TYR A 1 78 ? -14.249 -0.833 12.402 1.00 77.31 78 TYR A N 1
ATOM 601 C CA . TYR A 1 78 ? -14.552 -0.083 13.627 1.00 77.31 78 TYR A CA 1
ATOM 602 C C . TYR A 1 78 ? -14.640 -0.950 14.898 1.00 77.31 78 TYR A C 1
ATOM 604 O O . TYR A 1 78 ? -14.433 -0.452 15.999 1.00 77.31 78 TYR A O 1
ATOM 612 N N . ASP A 1 79 ? -14.984 -2.235 14.770 1.00 77.88 79 ASP A N 1
ATOM 613 C CA . ASP A 1 79 ? -15.131 -3.178 15.881 1.00 77.88 79 ASP A CA 1
ATOM 614 C C . ASP A 1 79 ? -14.007 -4.216 15.950 1.00 77.88 79 ASP A C 1
ATOM 616 O O . ASP A 1 79 ? -14.153 -5.204 16.671 1.00 77.88 79 ASP A O 1
ATOM 620 N N . PHE A 1 80 ? -12.878 -3.984 15.270 1.00 81.06 80 PHE A N 1
ATOM 621 C CA . PHE A 1 80 ? -11.720 -4.882 15.271 1.00 81.06 80 PHE A CA 1
ATOM 622 C C . PHE A 1 80 ? -11.281 -5.270 16.688 1.00 81.06 80 PHE A C 1
ATOM 624 O O . PHE A 1 80 ? -11.301 -6.447 17.030 1.00 81.06 80 PHE A O 1
ATOM 631 N N . PHE A 1 81 ? -10.973 -4.303 17.559 1.00 77.12 81 PHE A N 1
ATOM 632 C CA . PHE A 1 81 ? -10.476 -4.611 18.908 1.00 77.12 81 PHE A CA 1
ATOM 633 C C . PHE A 1 81 ? -11.514 -5.348 19.766 1.00 77.12 81 PHE A C 1
ATOM 635 O O . PHE A 1 81 ? -11.161 -6.241 20.527 1.00 77.12 81 PHE A O 1
ATOM 642 N N . SER A 1 82 ? -12.805 -5.039 19.604 1.00 76.62 82 SER A N 1
ATOM 643 C CA . SER A 1 82 ? -13.867 -5.713 20.367 1.00 76.62 82 SER A CA 1
ATOM 644 C C . SER A 1 82 ? -14.230 -7.101 19.824 1.00 76.62 82 SER A C 1
ATOM 646 O O . SER A 1 82 ? -14.693 -7.949 20.584 1.00 76.62 82 SER A O 1
ATOM 648 N N . SER A 1 83 ? -14.011 -7.352 18.530 1.00 80.19 83 SER A N 1
ATOM 649 C CA . SER A 1 83 ? -14.376 -8.611 17.863 1.00 80.19 83 SER A CA 1
ATOM 650 C C . SER A 1 83 ? -13.198 -9.577 17.701 1.00 80.19 83 SER A C 1
ATOM 652 O O . SER A 1 83 ? -13.413 -10.775 17.543 1.00 80.19 83 SER A O 1
ATOM 654 N N . CYS A 1 84 ? -11.959 -9.078 17.732 1.00 79.94 84 CYS A N 1
ATOM 655 C CA . CYS A 1 84 ? -10.739 -9.813 17.383 1.00 79.94 84 CYS A CA 1
ATOM 656 C C . CYS A 1 84 ? -9.716 -9.802 18.534 1.00 79.94 84 CYS A C 1
ATOM 658 O O . CYS A 1 84 ? -8.518 -9.634 18.316 1.00 79.94 84 CYS A O 1
ATOM 660 N N . THR A 1 85 ? -10.173 -10.005 19.772 1.00 73.50 85 THR A N 1
ATOM 661 C CA . THR A 1 85 ? -9.351 -9.904 20.998 1.00 73.50 85 THR A CA 1
ATOM 662 C C . THR A 1 85 ? -8.115 -10.816 21.010 1.00 73.50 85 THR A C 1
ATOM 664 O O . THR A 1 85 ? -7.086 -10.480 21.581 1.00 73.50 85 THR A O 1
ATOM 667 N N . GLN A 1 86 ? -8.157 -11.963 20.327 1.00 67.12 86 GLN A N 1
ATOM 668 C CA . GLN A 1 86 ? -7.020 -12.896 20.252 1.00 67.12 86 GLN A CA 1
ATOM 669 C C . GLN A 1 86 ? -5.943 -12.472 19.241 1.00 67.12 86 GLN A C 1
ATOM 671 O O . GLN A 1 86 ? -4.793 -12.903 19.324 1.00 67.12 86 GLN A O 1
ATOM 676 N N . VAL A 1 87 ? -6.292 -11.607 18.286 1.00 63.72 87 VAL A N 1
ATOM 677 C CA . VAL A 1 87 ? -5.367 -11.098 17.263 1.00 63.72 87 VAL A CA 1
ATOM 678 C C . VAL A 1 87 ? -4.355 -10.114 17.881 1.00 63.72 87 VAL A C 1
ATOM 680 O O . VAL A 1 87 ? -3.244 -9.978 17.365 1.00 63.72 87 VAL A O 1
ATOM 683 N 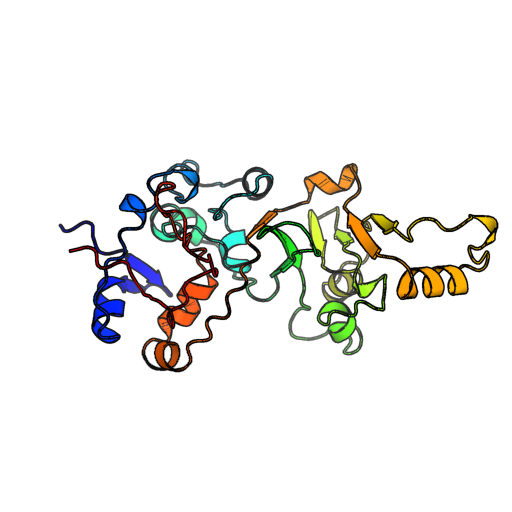N . GLN A 1 88 ? -4.706 -9.532 19.036 1.00 59.78 88 GLN A N 1
ATOM 684 C CA . GLN A 1 88 ? -3.975 -8.492 19.766 1.00 59.78 88 GLN A CA 1
ATOM 685 C C . GLN A 1 88 ? -2.700 -8.975 20.481 1.00 59.78 88 GLN A C 1
ATOM 687 O O . GLN A 1 88 ? -1.767 -8.197 20.643 1.00 59.78 88 GLN A O 1
ATOM 692 N N . GLN A 1 89 ? -2.630 -10.238 20.920 1.00 54.91 89 GLN A N 1
ATOM 693 C CA . GLN A 1 89 ? -1.635 -10.666 21.923 1.00 54.91 89 GLN A CA 1
ATOM 694 C C . GLN A 1 89 ? -0.175 -10.734 21.424 1.00 54.91 89 GLN A C 1
ATOM 696 O O . GLN A 1 89 ? 0.723 -10.965 22.229 1.00 54.91 89 GLN A O 1
ATOM 701 N N . HIS A 1 90 ? 0.083 -10.521 20.127 1.00 54.69 90 HIS A N 1
ATOM 702 C CA . HIS A 1 90 ? 1.402 -10.742 19.513 1.00 54.69 90 HIS A CA 1
ATOM 703 C C . HIS A 1 90 ? 1.768 -9.754 18.385 1.00 54.69 90 HIS A C 1
ATOM 705 O O . HIS A 1 90 ? 2.532 -10.116 17.492 1.00 54.69 90 HIS A O 1
ATOM 711 N N . HIS A 1 91 ? 1.216 -8.534 18.358 1.00 62.19 91 HIS A N 1
ATOM 712 C CA . HIS A 1 91 ? 1.567 -7.563 17.306 1.00 62.19 91 HIS A CA 1
ATOM 713 C C . HIS A 1 91 ? 2.699 -6.628 17.749 1.00 62.19 91 HIS A C 1
ATOM 715 O O . HIS A 1 91 ? 2.474 -5.658 18.470 1.00 62.19 91 HIS A O 1
ATOM 721 N N . ASP A 1 92 ? 3.914 -6.906 17.272 1.00 64.31 92 ASP A N 1
ATOM 722 C CA . ASP A 1 92 ? 5.014 -5.939 17.285 1.00 64.31 92 ASP A CA 1
ATOM 723 C C . ASP A 1 92 ? 4.797 -4.947 16.141 1.00 64.31 92 ASP A C 1
ATOM 725 O O . ASP A 1 92 ? 5.217 -5.182 15.004 1.00 64.31 92 ASP A O 1
ATOM 729 N N . SER A 1 93 ? 4.097 -3.852 16.442 1.00 65.62 93 SER A N 1
ATOM 730 C CA . SER A 1 93 ? 3.698 -2.850 15.455 1.00 65.62 93 SER A CA 1
ATOM 731 C C . SER A 1 93 ? 4.862 -2.409 14.569 1.00 65.62 93 SER A C 1
ATOM 733 O O . SER A 1 93 ? 5.846 -1.839 15.037 1.00 65.62 93 SER A O 1
ATOM 735 N N . GLN A 1 94 ? 4.727 -2.655 13.263 1.00 70.69 94 GLN A N 1
ATOM 736 C CA . GLN A 1 94 ? 5.640 -2.160 12.230 1.00 70.69 94 GLN A CA 1
ATOM 737 C C . GLN A 1 94 ? 5.049 -0.910 11.572 1.00 70.69 94 GLN A C 1
ATOM 739 O O . GLN A 1 94 ? 5.327 -0.601 10.409 1.00 70.69 94 GLN A O 1
ATOM 744 N N . ARG A 1 95 ? 4.191 -0.191 12.298 1.00 69.88 95 ARG A N 1
ATOM 745 C CA . ARG A 1 95 ? 3.514 0.996 11.801 1.00 69.88 95 ARG A CA 1
ATOM 746 C C . ARG A 1 95 ? 4.523 2.025 11.313 1.00 69.88 95 ARG A C 1
ATOM 748 O O . ARG A 1 95 ? 5.549 2.281 11.938 1.00 69.88 95 ARG A O 1
ATOM 755 N N . GLY A 1 96 ? 4.223 2.598 10.156 1.00 76.25 96 GLY A N 1
ATOM 756 C CA . GLY A 1 96 ? 5.135 3.493 9.461 1.00 76.25 96 GLY A CA 1
ATOM 757 C C . GLY A 1 96 ? 6.152 2.779 8.575 1.00 76.25 96 GLY A C 1
ATOM 758 O O . GLY A 1 96 ? 6.771 3.463 7.784 1.00 76.25 96 GLY A O 1
ATOM 759 N N . GLN A 1 97 ? 6.302 1.449 8.622 1.00 87.31 97 GLN A N 1
ATOM 760 C CA . GLN A 1 97 ? 7.058 0.700 7.602 1.00 87.31 97 GLN A CA 1
ATOM 761 C C . GLN A 1 97 ? 6.205 0.342 6.380 1.00 87.31 97 GLN A C 1
ATOM 763 O O . GLN A 1 97 ? 6.740 0.158 5.283 1.00 87.31 97 GLN A O 1
ATOM 768 N N . TRP A 1 98 ? 4.892 0.233 6.578 1.00 90.00 98 TRP A N 1
ATOM 769 C CA . TRP A 1 98 ? 3.916 -0.185 5.580 1.00 90.00 98 TRP A CA 1
ATOM 770 C C . TRP A 1 98 ? 3.018 0.980 5.177 1.00 90.00 98 TRP A C 1
ATOM 772 O O . TRP A 1 98 ? 2.598 1.766 6.023 1.00 90.00 98 TRP A O 1
ATOM 782 N N . GLU A 1 99 ? 2.674 1.055 3.896 1.00 89.62 99 GLU A N 1
ATOM 783 C CA . GLU A 1 99 ? 1.679 1.996 3.382 1.00 89.62 99 GLU A CA 1
ATOM 784 C C 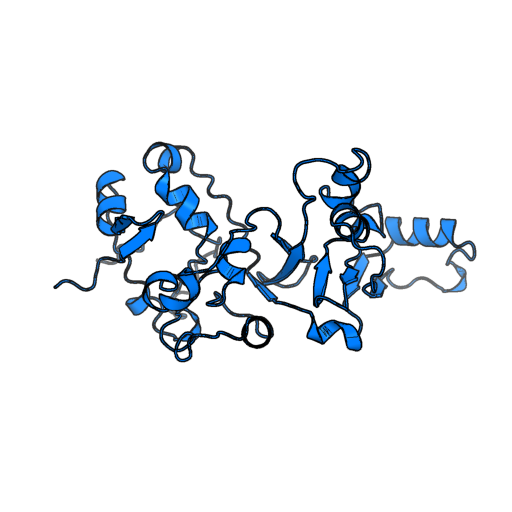. GLU A 1 99 ? 0.751 1.296 2.389 1.00 89.62 99 GLU A C 1
ATOM 786 O O . GLU A 1 99 ? 1.143 0.355 1.689 1.00 89.62 99 GLU A O 1
ATOM 791 N N . CYS A 1 100 ? -0.481 1.798 2.297 1.00 89.31 100 CYS A N 1
ATOM 792 C CA . CYS A 1 100 ? -1.389 1.411 1.233 1.00 89.31 100 CYS A CA 1
ATOM 793 C C . CYS A 1 100 ? -1.088 2.201 -0.045 1.00 89.31 100 CYS A C 1
ATOM 795 O O . CYS A 1 100 ? -1.503 3.350 -0.200 1.00 89.31 100 CYS A O 1
ATOM 797 N N . VAL A 1 101 ? -0.360 1.591 -0.979 1.00 89.06 101 VAL A N 1
ATOM 798 C CA . VAL A 1 101 ? 0.075 2.268 -2.205 1.00 89.06 101 VAL A CA 1
ATOM 799 C C . VAL A 1 101 ? -0.992 2.120 -3.289 1.00 89.06 101 VAL A C 1
ATOM 801 O O . VAL A 1 101 ? -1.184 1.044 -3.866 1.00 89.06 101 VAL A O 1
ATOM 804 N N . ASN A 1 102 ? -1.681 3.222 -3.594 1.00 85.31 102 ASN A N 1
ATOM 805 C CA . ASN A 1 102 ? -2.584 3.326 -4.739 1.00 85.31 102 ASN A CA 1
ATOM 806 C C . ASN A 1 102 ? -1.785 3.721 -5.983 1.00 85.31 102 ASN A C 1
ATOM 808 O O . ASN A 1 102 ? -1.461 4.890 -6.204 1.00 85.31 102 ASN A O 1
ATOM 812 N N . MET A 1 103 ? -1.442 2.733 -6.806 1.00 75.62 103 MET A N 1
ATOM 813 C CA . MET A 1 103 ? -0.802 2.991 -8.091 1.00 75.62 103 MET A CA 1
ATOM 814 C C . MET A 1 103 ? -1.853 3.525 -9.064 1.00 75.62 103 MET A C 1
ATOM 816 O O . MET A 1 103 ? -2.551 2.744 -9.707 1.00 75.62 103 MET A O 1
ATOM 820 N N . LYS A 1 104 ? -1.989 4.862 -9.056 1.00 59.38 104 LYS A N 1
ATOM 821 C CA . LYS A 1 104 ? -2.830 5.747 -9.880 1.00 59.38 104 LYS A CA 1
ATOM 822 C C . LYS A 1 104 ? -3.813 4.975 -10.780 1.00 59.38 104 LYS A C 1
ATOM 824 O O . LYS A 1 104 ? -3.407 4.463 -11.822 1.00 59.38 104 LYS A O 1
ATOM 829 N N . HIS A 1 105 ? -5.089 4.946 -10.354 1.00 56.19 105 HIS A N 1
ATOM 830 C CA . HIS A 1 105 ? -6.328 4.593 -11.096 1.00 56.19 105 HIS A CA 1
ATOM 831 C C . HIS A 1 105 ? -7.195 3.438 -10.541 1.00 56.19 105 HIS A C 1
ATOM 833 O O . HIS A 1 105 ? -7.950 2.842 -11.310 1.00 56.19 105 HIS A O 1
ATOM 839 N N . SER A 1 106 ? -7.171 3.143 -9.235 1.00 54.34 106 SER A N 1
ATOM 840 C CA . SER A 1 106 ? -7.972 2.035 -8.669 1.00 54.34 106 SER A CA 1
ATOM 841 C C . SER A 1 106 ? -8.884 2.457 -7.511 1.00 54.34 106 SER A C 1
ATOM 843 O O . SER A 1 106 ? -8.828 1.873 -6.435 1.00 54.34 106 SER A O 1
ATOM 845 N N . GLY A 1 107 ? -9.735 3.472 -7.704 1.00 69.19 107 GLY A N 1
ATOM 846 C CA . GLY A 1 107 ? -10.672 3.908 -6.656 1.00 69.19 107 GLY A CA 1
ATOM 847 C C . GLY A 1 107 ? -9.953 4.195 -5.332 1.00 69.19 107 GLY A C 1
ATOM 848 O O . GLY A 1 107 ? -8.870 4.775 -5.345 1.00 69.19 107 GLY A O 1
ATOM 849 N N . ASN A 1 108 ? -10.511 3.730 -4.215 1.00 78.06 108 ASN A N 1
ATOM 850 C CA . ASN A 1 108 ? -9.928 3.925 -2.879 1.00 78.06 108 ASN A CA 1
ATOM 851 C C . ASN A 1 108 ? -9.100 2.726 -2.411 1.00 78.06 108 ASN A C 1
ATOM 853 O O . ASN A 1 108 ? -8.871 2.576 -1.215 1.00 78.06 108 ASN A O 1
ATOM 857 N N . HIS A 1 109 ? -8.696 1.837 -3.318 1.00 85.62 109 HIS A N 1
ATOM 858 C CA . HIS A 1 109 ? -7.971 0.619 -2.973 1.00 85.62 109 HIS A CA 1
ATOM 859 C C . HIS A 1 109 ? -6.548 0.670 -3.517 1.00 85.62 109 HIS A C 1
ATOM 861 O O . HIS A 1 109 ? -6.288 1.141 -4.625 1.00 85.62 109 HIS A O 1
ATOM 867 N N . GLY A 1 110 ? -5.616 0.179 -2.712 1.00 90.12 110 GLY A N 1
ATOM 868 C CA . GLY A 1 110 ? -4.209 0.047 -3.059 1.00 90.12 110 GLY A CA 1
ATOM 869 C C . GLY A 1 110 ? -3.694 -1.346 -2.733 1.00 90.12 110 GLY A C 1
ATOM 870 O O . GLY A 1 110 ? -4.466 -2.258 -2.438 1.00 90.12 110 GLY A O 1
ATOM 871 N N . ASN A 1 111 ? -2.374 -1.496 -2.774 1.00 92.00 111 ASN A N 1
ATOM 872 C CA . ASN A 1 111 ? -1.702 -2.694 -2.282 1.00 92.00 111 ASN A CA 1
ATOM 873 C C . ASN A 1 111 ? -0.856 -2.345 -1.060 1.00 92.00 111 ASN A C 1
ATOM 875 O O . ASN A 1 111 ? -0.207 -1.298 -1.036 1.00 92.00 111 ASN A O 1
ATOM 879 N N . VAL A 1 112 ? -0.853 -3.234 -0.070 1.00 93.12 112 VAL A N 1
ATOM 880 C CA . VAL A 1 112 ? 0.034 -3.143 1.088 1.00 93.12 112 VAL A CA 1
ATOM 881 C C . VAL A 1 112 ? 1.461 -3.319 0.590 1.00 93.12 112 VAL A C 1
ATOM 883 O O . VAL A 1 112 ? 1.798 -4.352 0.011 1.00 93.12 112 VAL A O 1
ATOM 886 N N . MET A 1 113 ? 2.297 -2.311 0.809 1.00 94.56 113 MET A N 1
ATOM 887 C CA . MET A 1 113 ? 3.708 -2.365 0.445 1.00 94.56 113 MET A CA 1
ATOM 888 C C . MET A 1 113 ? 4.569 -1.880 1.600 1.00 94.56 113 MET A C 1
ATOM 890 O O . MET A 1 113 ? 4.174 -0.975 2.334 1.00 94.56 113 MET A O 1
ATOM 894 N N . LYS A 1 114 ? 5.772 -2.443 1.730 1.00 94.81 114 LYS A N 1
ATOM 895 C CA . LYS A 1 114 ? 6.806 -1.880 2.596 1.00 94.81 114 LYS A CA 1
ATOM 896 C C . LYS A 1 114 ? 7.469 -0.708 1.878 1.00 94.81 114 LYS A C 1
ATOM 898 O O . LYS A 1 114 ? 7.961 -0.853 0.752 1.00 94.81 114 LYS A O 1
ATOM 903 N N . THR A 1 115 ? 7.422 0.465 2.497 1.00 92.75 115 THR A N 1
ATOM 904 C CA . THR A 1 115 ? 7.742 1.748 1.850 1.00 92.75 115 THR A CA 1
ATOM 905 C C . THR A 1 115 ? 8.803 2.564 2.562 1.00 92.75 115 THR A C 1
ATOM 907 O O . THR A 1 115 ? 9.195 3.605 2.035 1.00 92.75 115 THR A O 1
ATOM 910 N N . LYS A 1 116 ? 9.254 2.109 3.732 1.00 91.94 116 LYS A N 1
ATOM 911 C CA . LYS A 1 116 ? 10.323 2.740 4.500 1.00 91.94 116 LYS A CA 1
ATOM 912 C C . LYS A 1 116 ? 11.500 1.810 4.704 1.00 91.94 116 LYS A C 1
ATOM 914 O O . LYS A 1 116 ? 11.404 0.585 4.558 1.00 91.94 116 LYS A O 1
ATOM 919 N N . CYS A 1 117 ? 12.615 2.428 5.054 1.00 90.75 117 CYS A N 1
ATOM 920 C CA . CYS A 1 117 ? 13.779 1.723 5.543 1.00 90.75 117 CYS A CA 1
ATOM 921 C C . CYS A 1 117 ? 13.718 1.604 7.082 1.00 90.75 117 CYS A C 1
ATOM 923 O O . CYS A 1 117 ? 13.101 2.438 7.757 1.00 90.75 117 CYS A O 1
ATOM 925 N N . PRO A 1 118 ? 14.327 0.566 7.677 1.00 88.19 118 PRO A N 1
ATOM 926 C CA . PRO A 1 118 ? 14.495 0.488 9.126 1.00 88.19 118 PRO A CA 1
ATOM 927 C C . PRO A 1 118 ? 15.284 1.694 9.663 1.00 88.19 118 PRO A C 1
ATOM 929 O O . PRO A 1 118 ? 16.198 2.182 9.001 1.00 88.19 118 PRO A O 1
ATOM 932 N N . GLN A 1 119 ? 14.964 2.171 10.871 1.00 78.75 119 GLN A N 1
ATOM 933 C CA . GLN A 1 119 ? 15.756 3.223 11.521 1.00 78.75 119 GLN A CA 1
ATOM 934 C C . GLN A 1 119 ? 17.141 2.671 11.902 1.00 78.75 119 GLN A C 1
ATOM 936 O O . GLN A 1 119 ? 17.225 1.654 12.587 1.00 78.75 119 GLN A O 1
ATOM 941 N N . GLY A 1 120 ? 18.228 3.326 11.479 1.00 73.88 120 GLY A N 1
ATOM 942 C CA . GLY A 1 120 ? 19.600 2.885 11.763 1.00 73.88 120 GLY A CA 1
ATOM 943 C C . GLY A 1 120 ? 20.455 2.736 10.505 1.00 73.88 120 GLY A C 1
ATOM 944 O O . GLY A 1 120 ? 20.321 3.547 9.597 1.00 73.88 120 GLY A O 1
ATOM 945 N N . ILE A 1 121 ? 21.359 1.742 10.494 1.00 62.12 121 ILE A N 1
ATOM 946 C CA . ILE A 1 121 ? 22.405 1.476 9.480 1.00 62.12 121 ILE A CA 1
ATOM 947 C C . ILE A 1 121 ? 21.789 1.224 8.094 1.00 62.12 121 ILE A C 1
ATOM 949 O O . ILE A 1 121 ? 21.695 0.098 7.616 1.00 62.12 121 ILE A O 1
ATOM 953 N N . VAL A 1 122 ? 21.354 2.292 7.448 1.00 68.94 122 VAL A N 1
ATOM 954 C CA . VAL A 1 122 ? 20.956 2.323 6.051 1.00 68.94 122 VAL A CA 1
ATOM 955 C C . VAL A 1 122 ? 21.979 3.195 5.354 1.00 68.94 122 VAL A C 1
ATOM 957 O O . VAL A 1 122 ? 22.374 4.238 5.876 1.00 68.94 122 VAL A O 1
ATOM 960 N N . GLU A 1 123 ? 22.431 2.765 4.182 1.00 77.00 123 GLU A N 1
ATOM 961 C CA . GLU A 1 123 ? 23.227 3.624 3.313 1.00 77.00 123 GLU A CA 1
ATOM 962 C C . GLU A 1 123 ? 22.415 4.906 3.055 1.00 77.00 123 GLU A C 1
ATOM 964 O O . GLU A 1 123 ? 21.319 4.808 2.493 1.00 77.00 123 GLU A O 1
ATOM 969 N N . PRO A 1 124 ? 22.893 6.098 3.469 1.00 78.06 124 PRO A N 1
ATOM 970 C CA . PRO A 1 124 ? 22.100 7.333 3.420 1.00 78.06 124 PRO A CA 1
ATOM 971 C C . PRO A 1 124 ? 21.549 7.660 2.026 1.00 78.06 124 PRO A C 1
ATOM 973 O O . PRO A 1 124 ? 20.547 8.355 1.890 1.00 78.06 124 PRO A O 1
ATOM 976 N N . GLU A 1 125 ? 22.191 7.127 0.988 1.00 85.31 125 GLU A N 1
ATOM 977 C CA . GLU A 1 125 ? 21.814 7.267 -0.415 1.00 85.31 125 GLU A CA 1
ATOM 978 C C . GLU A 1 125 ? 20.593 6.411 -0.806 1.00 85.31 125 GLU A C 1
ATOM 980 O O . GLU A 1 125 ? 19.827 6.806 -1.683 1.00 85.31 125 GLU A O 1
ATOM 985 N N . LEU A 1 126 ? 20.354 5.268 -0.149 1.00 86.25 126 LEU A N 1
ATOM 986 C CA . LEU A 1 126 ? 19.234 4.367 -0.462 1.00 86.25 126 LEU A CA 1
ATOM 987 C C . LEU A 1 126 ? 17.900 4.855 0.100 1.00 86.25 126 LEU A C 1
ATOM 989 O O . LEU A 1 126 ? 16.854 4.626 -0.512 1.00 86.25 126 LEU A O 1
ATOM 993 N N . GLN A 1 127 ? 17.924 5.523 1.253 1.00 89.25 127 GLN A N 1
ATOM 994 C CA . GLN A 1 127 ? 16.708 5.985 1.914 1.00 89.25 127 GLN A CA 1
ATOM 995 C C . GLN A 1 127 ? 15.855 6.905 1.023 1.00 89.25 127 GLN A C 1
ATOM 997 O O . GLN A 1 127 ? 14.681 6.582 0.822 1.00 89.25 127 GLN A O 1
ATOM 1002 N N . PRO A 1 128 ? 16.379 7.989 0.412 1.00 90.12 128 PRO A N 1
ATOM 1003 C CA . PRO A 1 128 ? 15.564 8.806 -0.480 1.00 90.12 128 PRO A CA 1
ATOM 1004 C C . PRO A 1 128 ? 15.064 7.994 -1.679 1.00 90.12 128 PRO A C 1
ATOM 1006 O O . PRO A 1 128 ? 13.915 8.172 -2.085 1.00 90.12 128 PRO A O 1
ATOM 1009 N N . LEU A 1 129 ? 15.863 7.064 -2.216 1.00 91.69 129 LEU A N 1
ATOM 1010 C CA . LEU A 1 129 ? 15.481 6.222 -3.356 1.00 91.69 129 LEU A CA 1
ATOM 1011 C C . LEU A 1 129 ? 14.282 5.309 -3.054 1.00 91.69 129 LEU A C 1
ATOM 1013 O O . LEU A 1 129 ? 13.442 5.108 -3.933 1.00 91.69 129 LEU A O 1
ATOM 1017 N N . CYS A 1 130 ? 14.172 4.822 -1.817 1.00 92.00 130 CYS A N 1
ATOM 1018 C CA . CYS A 1 130 ? 13.013 4.077 -1.331 1.00 92.00 130 CYS A CA 1
ATOM 1019 C C . CYS A 1 130 ? 11.819 4.992 -1.007 1.00 92.00 130 CYS A C 1
ATOM 1021 O O . CYS A 1 130 ? 10.709 4.763 -1.484 1.00 92.00 130 CYS A O 1
ATOM 1023 N N . GLU A 1 131 ? 12.041 6.022 -0.187 1.00 90.44 131 GLU A N 1
ATOM 1024 C CA . GLU A 1 131 ? 10.963 6.704 0.540 1.00 90.44 131 GLU A CA 1
ATOM 1025 C C . GLU A 1 131 ? 10.356 7.894 -0.205 1.00 90.44 131 GLU A C 1
ATOM 1027 O O . GLU A 1 131 ? 9.251 8.326 0.134 1.00 90.44 131 GLU A O 1
ATOM 1032 N N . THR A 1 132 ? 11.054 8.435 -1.207 1.00 85.75 132 THR A N 1
ATOM 1033 C CA . THR A 1 132 ? 10.545 9.550 -2.017 1.00 85.75 132 THR A CA 1
ATOM 1034 C C . THR A 1 132 ? 10.051 9.054 -3.369 1.00 85.75 132 THR A C 1
ATOM 1036 O O . THR A 1 132 ? 10.717 8.276 -4.053 1.00 85.75 132 THR A O 1
ATOM 1039 N N . MET A 1 133 ? 8.849 9.499 -3.737 1.00 74.56 133 MET A N 1
ATOM 1040 C CA . MET A 1 133 ? 8.270 9.226 -5.049 1.00 74.56 133 MET A CA 1
ATOM 1041 C C . MET A 1 133 ? 8.952 10.118 -6.077 1.00 74.56 133 MET A C 1
ATOM 1043 O O . MET A 1 133 ? 9.005 11.335 -5.909 1.00 74.56 133 MET A O 1
ATOM 1047 N N . ASP A 1 134 ? 9.441 9.502 -7.140 1.00 74.94 134 ASP A N 1
ATOM 1048 C CA . ASP A 1 134 ? 10.002 10.188 -8.291 1.00 74.94 134 ASP A CA 1
ATOM 1049 C C . ASP A 1 134 ? 9.391 9.561 -9.538 1.00 74.94 134 ASP A C 1
ATOM 1051 O O . ASP A 1 134 ? 9.807 8.492 -9.984 1.00 74.94 134 ASP A O 1
ATOM 1055 N N . ASP A 1 135 ? 8.355 10.220 -10.059 1.00 66.81 135 ASP A N 1
ATOM 1056 C CA . ASP A 1 135 ? 7.620 9.763 -11.239 1.00 66.81 135 ASP A CA 1
ATOM 1057 C C . ASP A 1 135 ? 8.509 9.765 -12.508 1.00 66.81 135 ASP A C 1
ATOM 1059 O O . ASP A 1 135 ? 8.138 9.157 -13.513 1.00 66.81 135 ASP A O 1
ATOM 1063 N N . GLY A 1 136 ? 9.682 10.417 -12.477 1.00 68.69 136 GLY A N 1
ATOM 1064 C CA . GLY A 1 136 ? 10.649 10.436 -13.577 1.00 68.69 136 GLY A CA 1
ATOM 1065 C C . GLY A 1 136 ? 11.575 9.217 -13.614 1.00 68.69 136 GLY A C 1
ATOM 1066 O O . GLY A 1 136 ? 12.104 8.876 -14.677 1.00 68.69 136 GLY A O 1
ATOM 1067 N N . ASP A 1 137 ? 11.753 8.515 -12.492 1.00 81.44 137 ASP A N 1
ATOM 1068 C CA . ASP A 1 137 ? 12.560 7.298 -12.428 1.00 81.44 137 ASP A CA 1
ATOM 1069 C C . ASP A 1 137 ? 11.680 6.042 -12.432 1.00 81.44 137 ASP A C 1
ATOM 1071 O O . ASP A 1 137 ? 11.114 5.608 -11.424 1.00 81.44 137 ASP A O 1
ATOM 1075 N N . LEU A 1 138 ? 11.646 5.398 -13.601 1.00 87.00 138 LEU A N 1
ATOM 1076 C CA . LEU A 1 138 ? 10.894 4.170 -13.845 1.00 87.00 138 LEU A CA 1
ATOM 1077 C C . LEU A 1 138 ? 11.207 3.042 -12.849 1.00 87.00 138 LEU A C 1
ATOM 1079 O O . LEU A 1 138 ? 10.328 2.213 -12.612 1.00 87.00 138 LEU A O 1
ATOM 1083 N N . LEU A 1 139 ? 12.420 2.982 -12.286 1.00 84.44 139 LEU A N 1
ATOM 1084 C CA . LEU A 1 139 ? 12.800 1.964 -11.301 1.00 84.44 139 LEU A CA 1
ATOM 1085 C C . LEU A 1 139 ? 12.337 2.322 -9.888 1.00 84.44 139 LEU A C 1
ATOM 1087 O O . LEU A 1 139 ? 12.007 1.425 -9.114 1.00 84.44 139 LEU A O 1
ATOM 1091 N N . ARG A 1 140 ? 12.266 3.612 -9.549 1.00 87.56 140 ARG A N 1
ATOM 1092 C CA . ARG A 1 140 ? 11.752 4.078 -8.249 1.00 87.56 140 ARG A CA 1
ATOM 1093 C C . ARG A 1 140 ? 10.236 3.940 -8.151 1.00 87.56 140 ARG A C 1
ATOM 1095 O O . ARG A 1 140 ? 9.721 3.785 -7.045 1.00 87.56 140 ARG A O 1
ATOM 1102 N N . GLY A 1 141 ? 9.546 3.928 -9.291 1.00 86.06 141 GLY A N 1
ATOM 1103 C CA . GLY A 1 141 ? 8.116 3.636 -9.380 1.00 86.06 141 GLY A CA 1
ATOM 1104 C C . GLY A 1 141 ? 7.750 2.149 -9.459 1.00 86.06 141 GLY A C 1
ATOM 1105 O O . GLY A 1 141 ? 6.572 1.831 -9.326 1.00 86.06 141 GLY A O 1
ATOM 1106 N N . MET A 1 142 ? 8.706 1.237 -9.693 1.00 91.81 142 MET A N 1
ATOM 1107 C CA . MET A 1 142 ? 8.420 -0.174 -9.993 1.00 91.81 142 MET A CA 1
ATOM 1108 C C . MET A 1 142 ? 8.455 -1.065 -8.742 1.00 91.81 142 MET A C 1
ATOM 1110 O O . MET A 1 142 ? 9.550 -1.315 -8.233 1.00 91.81 142 MET A O 1
ATOM 1114 N N . PRO A 1 143 ? 7.320 -1.647 -8.305 1.00 95.25 143 PRO A N 1
ATOM 1115 C CA . PRO A 1 143 ? 7.305 -2.543 -7.157 1.00 95.25 143 PRO A CA 1
ATOM 1116 C C . PRO A 1 143 ? 8.047 -3.849 -7.404 1.00 95.25 143 PRO A C 1
ATOM 1118 O O . PRO A 1 143 ? 8.139 -4.355 -8.531 1.00 95.25 143 PRO A O 1
ATOM 1121 N N . VAL A 1 144 ? 8.532 -4.422 -6.308 1.00 96.75 144 VAL A N 1
ATOM 1122 C CA . VAL A 1 144 ? 9.228 -5.708 -6.304 1.00 96.75 144 VAL A CA 1
ATOM 1123 C C . VAL A 1 144 ? 8.702 -6.596 -5.188 1.00 96.75 144 VAL A C 1
ATOM 1125 O O . VAL A 1 144 ? 8.136 -6.114 -4.208 1.00 96.75 144 VAL A O 1
ATOM 1128 N N . VAL A 1 145 ? 8.881 -7.902 -5.340 1.00 97.38 145 VAL A N 1
ATOM 1129 C CA . VAL A 1 145 ? 8.435 -8.905 -4.372 1.00 97.38 145 VAL A CA 1
ATOM 1130 C C . VAL A 1 145 ? 9.627 -9.734 -3.924 1.00 97.38 145 VAL A C 1
ATOM 1132 O O . VAL A 1 145 ? 10.384 -10.224 -4.763 1.00 97.38 145 VAL A O 1
ATOM 1135 N N . ASP A 1 146 ? 9.776 -9.911 -2.616 1.00 97.12 146 ASP A N 1
ATOM 1136 C CA . ASP A 1 146 ? 10.559 -11.014 -2.069 1.00 97.12 146 ASP A CA 1
ATOM 1137 C C . ASP A 1 146 ? 9.690 -12.274 -2.100 1.00 97.12 146 ASP A C 1
ATOM 1139 O O . ASP A 1 146 ? 8.776 -12.428 -1.295 1.00 97.12 146 ASP A O 1
ATOM 1143 N N . GLU A 1 147 ? 9.933 -13.173 -3.052 1.00 94.94 147 GLU A N 1
ATOM 1144 C CA . GLU A 1 147 ? 9.119 -14.385 -3.196 1.00 94.94 147 GLU A CA 1
ATOM 1145 C C . GLU A 1 147 ? 9.297 -15.383 -2.042 1.00 94.94 147 GLU A C 1
ATOM 1147 O O . GLU A 1 147 ? 8.432 -16.247 -1.870 1.00 94.94 147 GLU A O 1
ATOM 1152 N N . GLN A 1 148 ? 10.378 -15.265 -1.254 1.00 94.00 148 GLN A N 1
ATOM 1153 C CA . GLN A 1 148 ? 10.626 -16.134 -0.099 1.00 94.00 148 GLN A CA 1
ATOM 1154 C C . GLN A 1 148 ? 9.671 -15.807 1.049 1.00 94.00 148 GLN A C 1
ATOM 1156 O O . GLN A 1 148 ? 9.106 -16.713 1.658 1.00 94.00 148 GLN A O 1
ATOM 1161 N N . THR A 1 149 ? 9.474 -14.516 1.328 1.00 92.50 149 THR A N 1
ATOM 1162 C CA . THR A 1 149 ? 8.601 -14.037 2.414 1.00 92.50 149 THR A CA 1
ATOM 1163 C C . THR A 1 149 ? 7.219 -13.596 1.930 1.00 92.50 149 THR A C 1
ATOM 1165 O O . THR A 1 149 ? 6.296 -13.449 2.728 1.00 92.50 149 THR A O 1
ATOM 1168 N N . GLY A 1 150 ? 7.057 -13.380 0.624 1.00 93.06 150 GLY A N 1
ATOM 1169 C CA . GLY A 1 150 ? 5.853 -12.826 0.013 1.00 93.06 150 GLY A CA 1
ATOM 1170 C C . GLY A 1 150 ? 5.663 -11.326 0.242 1.00 93.06 150 GLY A C 1
ATOM 1171 O O . GLY A 1 150 ? 4.584 -10.805 -0.037 1.00 93.06 150 GLY A O 1
ATOM 1172 N N . VAL A 1 151 ? 6.679 -10.619 0.749 1.00 94.88 151 VAL A N 1
ATOM 1173 C CA . VAL A 1 151 ? 6.600 -9.180 1.020 1.00 94.88 151 VAL A CA 1
ATOM 1174 C C . VAL A 1 151 ? 6.743 -8.382 -0.273 1.00 94.88 151 VAL A C 1
ATOM 1176 O O . VAL A 1 151 ? 7.691 -8.559 -1.040 1.00 94.88 151 VAL A O 1
ATOM 1179 N N . VAL A 1 152 ? 5.807 -7.456 -0.489 1.00 96.00 152 VAL A N 1
ATOM 1180 C CA . VAL A 1 152 ? 5.857 -6.486 -1.586 1.00 96.00 152 VAL A CA 1
ATOM 1181 C C . VAL A 1 152 ? 6.512 -5.199 -1.091 1.00 96.00 152 VAL A C 1
ATOM 1183 O O . VAL A 1 152 ? 6.089 -4.612 -0.096 1.00 96.00 152 VAL A O 1
ATOM 1186 N N . TYR A 1 153 ? 7.524 -4.736 -1.811 1.00 96.38 153 TYR A N 1
ATOM 1187 C CA . TYR A 1 153 ? 8.219 -3.479 -1.564 1.00 96.38 153 TYR A CA 1
ATOM 1188 C C . TYR A 1 153 ? 7.839 -2.459 -2.634 1.00 96.38 153 TYR A C 1
ATOM 1190 O O . TYR A 1 153 ? 7.681 -2.819 -3.804 1.00 96.38 153 TYR A O 1
ATOM 1198 N N . ARG A 1 154 ? 7.753 -1.177 -2.251 1.00 94.19 154 ARG A N 1
ATOM 1199 C CA . ARG A 1 154 ? 7.438 -0.073 -3.183 1.00 94.19 154 ARG A CA 1
ATOM 1200 C C . ARG A 1 154 ? 8.336 -0.080 -4.415 1.00 94.19 154 ARG A C 1
ATOM 1202 O O . ARG A 1 154 ? 7.865 0.189 -5.513 1.00 94.19 154 ARG A O 1
ATOM 1209 N N . ASN A 1 155 ? 9.619 -0.361 -4.207 1.00 95.00 155 ASN A N 1
ATOM 1210 C CA . ASN A 1 155 ? 10.613 -0.503 -5.257 1.00 95.00 155 ASN A CA 1
ATOM 1211 C C . ASN A 1 155 ? 11.820 -1.327 -4.789 1.00 95.00 155 ASN A C 1
ATOM 1213 O O . ASN A 1 155 ? 11.914 -1.731 -3.625 1.00 95.00 155 ASN A O 1
ATOM 1217 N N . VAL A 1 156 ? 12.761 -1.566 -5.707 1.00 95.50 156 VAL A N 1
ATOM 1218 C CA . VAL A 1 156 ? 13.998 -2.313 -5.425 1.00 95.50 156 VAL A CA 1
ATOM 1219 C C . VAL A 1 156 ? 14.840 -1.675 -4.316 1.00 95.50 156 VAL A C 1
ATOM 1221 O O . VAL A 1 156 ? 15.467 -2.393 -3.542 1.00 95.50 156 VAL A O 1
ATOM 1224 N N . PHE A 1 157 ? 14.832 -0.348 -4.186 1.00 94.56 157 PHE A N 1
ATOM 1225 C CA . PHE A 1 157 ? 15.598 0.355 -3.156 1.00 94.56 157 PHE A CA 1
ATOM 1226 C C . PHE A 1 157 ? 15.026 0.092 -1.762 1.00 94.56 157 PHE A C 1
ATOM 1228 O O . PHE A 1 157 ? 15.792 -0.163 -0.834 1.00 94.56 157 PHE A O 1
ATOM 1235 N N . CYS A 1 158 ? 13.696 0.041 -1.631 1.00 95.00 158 CYS A N 1
ATOM 1236 C CA . CYS A 1 158 ? 13.048 -0.377 -0.389 1.00 95.00 158 CYS A CA 1
ATOM 1237 C C . CYS A 1 158 ? 13.383 -1.821 -0.020 1.00 95.00 158 CYS A C 1
ATOM 1239 O O . CYS A 1 158 ? 13.637 -2.102 1.149 1.00 95.00 158 CYS A O 1
ATOM 1241 N N . ALA A 1 159 ? 13.434 -2.734 -0.993 1.00 95.69 159 ALA A N 1
ATOM 1242 C CA . ALA A 1 159 ? 13.865 -4.105 -0.733 1.00 95.69 159 ALA A CA 1
ATOM 1243 C C . ALA A 1 159 ? 15.319 -4.142 -0.228 1.00 95.69 159 ALA A C 1
ATOM 1245 O O . ALA A 1 159 ? 15.600 -4.734 0.814 1.00 95.69 159 ALA A O 1
ATOM 1246 N N . ARG A 1 160 ? 16.230 -3.423 -0.896 1.00 94.38 160 ARG A N 1
ATOM 1247 C CA . ARG A 1 160 ? 17.651 -3.383 -0.522 1.00 94.38 160 ARG A CA 1
ATOM 1248 C C . ARG A 1 160 ? 17.908 -2.782 0.851 1.00 94.38 160 ARG A C 1
ATOM 1250 O O . ARG A 1 160 ? 18.663 -3.368 1.620 1.00 94.38 160 ARG A O 1
ATOM 1257 N N . CYS A 1 161 ? 17.278 -1.656 1.186 1.00 93.69 161 CYS A N 1
ATOM 1258 C CA . CYS A 1 161 ? 17.458 -1.062 2.513 1.00 93.69 161 CYS A CA 1
ATOM 1259 C C . CYS A 1 161 ? 16.825 -1.902 3.634 1.00 93.69 161 CYS A C 1
ATOM 1261 O O . CYS A 1 161 ? 17.169 -1.736 4.798 1.00 93.69 161 CYS A O 1
ATOM 1263 N N . ASN A 1 162 ? 15.947 -2.845 3.281 1.00 93.06 162 ASN A N 1
ATOM 1264 C CA . ASN A 1 162 ? 15.437 -3.891 4.164 1.00 93.06 162 ASN A CA 1
ATOM 1265 C C . ASN A 1 162 ? 16.236 -5.205 4.050 1.00 93.06 162 ASN A C 1
ATOM 1267 O O . ASN A 1 162 ? 15.725 -6.270 4.387 1.00 93.06 162 ASN A O 1
ATOM 1271 N N . SER A 1 163 ? 17.480 -5.132 3.565 1.00 93.12 163 SER A N 1
ATOM 1272 C CA . SER A 1 163 ? 18.423 -6.250 3.446 1.00 93.12 163 SER A CA 1
ATOM 1273 C C . SER A 1 163 ? 17.968 -7.395 2.532 1.00 93.12 163 SER A C 1
ATOM 1275 O O . SER A 1 163 ? 18.476 -8.510 2.639 1.00 93.12 163 SER A O 1
ATOM 1277 N N . ILE A 1 164 ? 17.063 -7.125 1.587 1.00 95.81 164 ILE A N 1
ATOM 1278 C CA . ILE A 1 164 ? 16.623 -8.095 0.582 1.00 95.81 164 ILE A CA 1
ATOM 1279 C C . ILE A 1 164 ? 17.423 -7.906 -0.707 1.00 95.81 164 ILE A C 1
ATOM 1281 O O . ILE A 1 164 ? 17.463 -6.819 -1.287 1.00 95.81 164 ILE A O 1
ATOM 1285 N N . GLN A 1 165 ? 18.054 -8.983 -1.174 1.00 92.12 165 GLN A N 1
ATOM 1286 C CA . GLN A 1 165 ? 18.901 -8.965 -2.372 1.00 92.12 165 GLN A CA 1
ATOM 1287 C C . GLN A 1 165 ? 18.219 -9.577 -3.597 1.00 92.12 165 GLN A C 1
ATOM 1289 O O . GLN A 1 165 ? 18.364 -9.066 -4.708 1.00 92.12 165 GLN A O 1
ATOM 1294 N N . THR A 1 166 ? 17.481 -10.670 -3.404 1.00 96.50 166 THR A N 1
ATOM 1295 C CA . THR A 1 166 ? 16.797 -11.388 -4.481 1.00 96.50 166 THR A CA 1
ATOM 1296 C C . THR A 1 166 ? 15.338 -10.973 -4.511 1.00 96.50 166 THR A C 1
ATOM 1298 O O . THR A 1 166 ? 14.611 -11.199 -3.550 1.00 96.50 166 THR A O 1
ATOM 1301 N N . VAL A 1 167 ? 14.919 -10.363 -5.616 1.00 97.00 167 VAL A N 1
ATOM 1302 C CA . VAL A 1 167 ? 13.553 -9.872 -5.790 1.00 97.00 167 VAL A CA 1
ATOM 1303 C C . VAL A 1 167 ? 13.040 -10.159 -7.190 1.00 97.00 167 VAL A C 1
ATOM 1305 O O . VAL A 1 167 ? 13.813 -10.213 -8.150 1.00 97.00 167 VAL A O 1
ATOM 1308 N N . SER A 1 168 ? 11.722 -10.251 -7.304 1.00 97.38 168 SER A N 1
ATOM 1309 C CA . SER A 1 168 ? 11.016 -10.345 -8.575 1.00 97.38 168 SER A CA 1
ATOM 1310 C C . SER A 1 168 ? 10.279 -9.050 -8.875 1.00 97.38 168 SER A C 1
ATOM 1312 O O . SER A 1 168 ? 9.518 -8.534 -8.056 1.00 97.38 168 SER A O 1
ATOM 1314 N N . TYR A 1 169 ? 10.516 -8.513 -10.068 1.00 96.25 169 TYR A N 1
ATOM 1315 C CA . TYR A 1 169 ? 9.970 -7.230 -10.494 1.00 96.25 169 TYR A CA 1
ATOM 1316 C C . TYR A 1 169 ? 8.548 -7.373 -11.018 1.00 96.25 169 TYR A C 1
ATOM 1318 O O . TYR A 1 169 ? 8.196 -8.336 -11.709 1.00 96.25 169 TYR A O 1
ATOM 1326 N N . TRP A 1 170 ? 7.734 -6.362 -10.741 1.00 94.62 170 TRP A N 1
ATOM 1327 C CA . TRP A 1 170 ? 6.471 -6.190 -11.438 1.00 94.62 170 TRP A CA 1
ATOM 1328 C C . TRP A 1 170 ? 6.719 -5.851 -12.910 1.00 94.62 170 TRP A C 1
ATOM 1330 O O . TRP A 1 170 ? 7.778 -5.370 -13.307 1.00 94.62 170 TRP A O 1
ATOM 1340 N N . ARG A 1 171 ? 5.715 -6.093 -13.751 1.00 92.75 171 ARG A N 1
ATOM 1341 C CA . ARG A 1 171 ? 5.765 -5.734 -15.165 1.00 92.75 171 ARG A CA 1
ATOM 1342 C C . ARG A 1 171 ? 5.421 -4.259 -15.338 1.00 92.75 171 ARG A C 1
ATOM 1344 O O . ARG A 1 171 ? 4.367 -3.807 -14.889 1.00 92.75 171 ARG A O 1
ATOM 1351 N N . MET A 1 172 ? 6.271 -3.545 -16.067 1.00 90.38 172 MET A N 1
ATOM 1352 C CA . MET A 1 172 ? 5.990 -2.204 -16.566 1.00 90.38 172 MET A CA 1
ATOM 1353 C C . MET A 1 172 ? 5.277 -2.282 -17.916 1.00 90.38 172 MET A C 1
ATOM 1355 O O . MET A 1 172 ? 5.707 -3.000 -18.818 1.00 90.38 172 MET A O 1
ATOM 1359 N N . THR A 1 173 ? 4.199 -1.524 -18.065 1.00 89.31 173 THR A N 1
ATOM 1360 C CA . THR A 1 173 ? 3.526 -1.291 -19.345 1.00 89.31 173 THR A CA 1
ATOM 1361 C C . THR A 1 173 ? 3.497 0.204 -19.609 1.00 89.31 173 THR A C 1
ATOM 1363 O O . THR A 1 173 ? 3.036 0.953 -18.749 1.00 89.31 173 THR A O 1
ATOM 1366 N N . ALA A 1 174 ? 3.967 0.629 -20.778 1.00 89.56 174 ALA A N 1
ATOM 1367 C CA . ALA A 1 174 ? 3.914 2.017 -21.218 1.00 89.56 174 ALA A CA 1
ATOM 1368 C C . ALA A 1 174 ? 2.873 2.148 -22.334 1.00 89.56 174 ALA A C 1
ATOM 1370 O O . ALA A 1 174 ? 2.988 1.487 -23.365 1.00 89.56 174 ALA A O 1
ATOM 1371 N N . ASP A 1 175 ? 1.853 2.973 -22.112 1.00 89.81 175 ASP A N 1
ATOM 1372 C CA . ASP A 1 175 ? 0.905 3.373 -23.150 1.00 89.81 175 ASP A CA 1
ATOM 1373 C C . ASP A 1 175 ? 1.312 4.745 -23.684 1.00 89.81 175 ASP A C 1
ATOM 1375 O O . ASP A 1 175 ? 1.197 5.756 -22.992 1.00 89.81 175 ASP A O 1
ATOM 1379 N N . CYS A 1 176 ? 1.830 4.755 -24.905 1.00 88.81 176 CYS A N 1
ATOM 1380 C CA . CYS A 1 176 ? 2.341 5.945 -25.574 1.00 88.81 176 CYS A CA 1
ATOM 1381 C C . CYS A 1 176 ? 1.351 6.488 -26.623 1.00 88.81 176 CYS A C 1
ATOM 1383 O O . CYS A 1 176 ? 1.700 7.332 -27.446 1.00 88.81 176 CYS A O 1
ATOM 1385 N N . GLY A 1 177 ? 0.118 5.970 -26.657 1.00 87.38 177 GLY A N 1
ATOM 1386 C CA . GLY A 1 177 ? -0.830 6.262 -27.724 1.00 87.38 177 GLY A CA 1
ATOM 1387 C C . GLY A 1 177 ? -0.402 5.674 -29.075 1.00 87.38 177 GLY A C 1
ATOM 1388 O O . GLY A 1 177 ? 0.276 4.649 -29.162 1.00 87.38 177 GLY A O 1
ATOM 1389 N N . ARG A 1 178 ? -0.842 6.303 -30.170 1.00 84.62 178 ARG A N 1
ATOM 1390 C CA . ARG A 1 178 ? -0.576 5.823 -31.536 1.00 84.62 178 ARG A CA 1
ATOM 1391 C C . ARG A 1 178 ? 0.717 6.421 -32.079 1.00 84.62 178 ARG A C 1
ATOM 1393 O O . ARG A 1 178 ? 0.685 7.444 -32.756 1.00 84.62 178 ARG A O 1
ATOM 1400 N N . ILE A 1 179 ? 1.833 5.748 -31.823 1.00 81.56 179 ILE A N 1
ATOM 1401 C CA . ILE A 1 179 ? 3.133 6.079 -32.415 1.00 81.56 179 ILE A CA 1
ATOM 1402 C C . ILE A 1 179 ? 3.526 4.966 -33.392 1.00 81.56 179 ILE A C 1
ATOM 1404 O O . ILE A 1 179 ? 3.462 3.789 -33.027 1.00 81.56 179 ILE A O 1
ATOM 1408 N N . PRO A 1 180 ? 3.927 5.293 -34.634 1.00 80.88 180 PRO A N 1
ATOM 1409 C CA . PRO A 1 180 ? 4.484 4.302 -35.546 1.00 80.88 180 PRO A CA 1
ATOM 1410 C C . PRO A 1 180 ? 5.723 3.653 -34.924 1.00 80.88 180 PRO A C 1
ATOM 1412 O O . PRO A 1 180 ? 6.595 4.360 -34.429 1.00 80.88 180 PRO A O 1
ATOM 1415 N N . THR A 1 181 ? 5.865 2.327 -34.995 1.00 77.19 181 THR A N 1
ATOM 1416 C CA . THR A 1 181 ? 7.046 1.623 -34.451 1.00 77.19 181 THR A CA 1
ATOM 1417 C C . THR A 1 181 ? 8.362 2.156 -35.031 1.00 77.19 181 THR A C 1
ATOM 1419 O O . THR A 1 181 ? 9.379 2.159 -34.348 1.00 77.19 181 THR A O 1
ATOM 1422 N N . SER A 1 182 ? 8.336 2.678 -36.261 1.00 79.88 182 SER A N 1
ATOM 1423 C CA . SER A 1 182 ? 9.477 3.330 -36.914 1.00 79.88 182 SER A CA 1
ATOM 1424 C C . SER A 1 182 ? 9.916 4.649 -36.266 1.00 79.88 182 SER A C 1
ATOM 1426 O O . SER A 1 182 ? 11.024 5.100 -36.529 1.00 79.88 182 SER A O 1
ATOM 1428 N N . ALA A 1 183 ? 9.058 5.284 -35.465 1.00 81.25 183 ALA A N 1
ATOM 1429 C CA . ALA A 1 183 ? 9.356 6.517 -34.738 1.00 81.25 183 ALA A CA 1
ATOM 1430 C C . ALA A 1 183 ? 9.883 6.254 -33.317 1.00 81.25 183 ALA A C 1
ATOM 1432 O O . ALA A 1 183 ? 10.281 7.197 -32.635 1.00 81.25 183 ALA A O 1
ATOM 1433 N N . LEU A 1 184 ? 9.896 4.994 -32.863 1.00 83.69 184 LEU A N 1
ATOM 1434 C CA . LEU A 1 184 ? 10.477 4.642 -31.573 1.00 83.69 184 LEU A CA 1
ATOM 1435 C C . LEU A 1 184 ? 12.009 4.633 -31.668 1.00 83.69 184 LEU A C 1
ATOM 1437 O O . LEU A 1 184 ? 12.559 4.027 -32.599 1.00 83.69 184 LEU A O 1
ATOM 1441 N N . PRO A 1 185 ? 12.712 5.253 -30.702 1.00 87.19 185 PRO A N 1
ATOM 1442 C CA . PRO A 1 185 ? 14.159 5.145 -30.624 1.00 87.19 185 PRO A CA 1
ATOM 1443 C C . PRO A 1 185 ? 14.588 3.680 -30.502 1.00 87.19 185 PRO A C 1
ATOM 1445 O O . PRO A 1 185 ? 14.015 2.921 -29.723 1.00 87.19 185 PRO A O 1
ATOM 1448 N N . GLN A 1 186 ? 15.603 3.289 -31.273 1.00 86.31 186 GLN A N 1
ATOM 1449 C CA . GLN A 1 186 ? 16.196 1.946 -31.195 1.00 86.31 186 GLN A CA 1
ATOM 1450 C C . GLN A 1 186 ? 17.200 1.825 -30.043 1.00 86.31 186 GLN A C 1
ATOM 1452 O O . GLN A 1 186 ? 17.464 0.729 -29.560 1.00 86.31 186 GLN A O 1
ATOM 1457 N N . ASP A 1 187 ? 17.771 2.950 -29.613 1.00 93.12 187 ASP A N 1
ATOM 1458 C CA . ASP A 1 187 ? 18.646 2.998 -28.450 1.00 93.12 187 ASP A CA 1
ATOM 1459 C C . ASP A 1 187 ? 17.827 2.903 -27.157 1.00 93.12 187 ASP A C 1
ATOM 1461 O O . ASP A 1 187 ? 16.838 3.616 -26.981 1.00 93.12 187 ASP A O 1
ATOM 1465 N N . ASN A 1 188 ? 18.261 2.041 -26.236 1.00 87.31 188 ASN A N 1
ATOM 1466 C CA . ASN A 1 188 ? 17.533 1.780 -24.997 1.00 87.31 188 ASN A CA 1
ATOM 1467 C C . ASN A 1 188 ? 17.437 3.017 -24.096 1.00 87.31 188 ASN A C 1
ATOM 1469 O O . ASN A 1 188 ? 16.402 3.223 -23.465 1.00 87.31 188 ASN A O 1
ATOM 1473 N N . ALA A 1 189 ? 18.482 3.845 -24.017 1.00 87.75 189 ALA A N 1
ATOM 1474 C CA . ALA A 1 189 ? 18.457 5.037 -23.175 1.00 87.75 189 ALA A CA 1
ATOM 1475 C C . ALA A 1 189 ? 17.507 6.091 -23.757 1.00 87.75 189 ALA A C 1
ATOM 1477 O O . ALA A 1 189 ? 16.689 6.651 -23.024 1.00 87.75 189 ALA A O 1
ATOM 1478 N N . LEU A 1 190 ? 17.547 6.295 -25.077 1.00 89.00 190 LEU A N 1
ATOM 1479 C CA . LEU A 1 190 ? 16.612 7.178 -25.776 1.00 89.00 190 LEU A CA 1
ATOM 1480 C C . LEU A 1 190 ? 15.172 6.663 -25.713 1.00 89.00 190 LEU A C 1
ATOM 1482 O O . LEU A 1 190 ? 14.250 7.460 -25.568 1.00 89.00 190 LEU A O 1
ATOM 1486 N N . LEU A 1 191 ? 14.961 5.348 -25.773 1.00 88.50 191 LEU A N 1
ATOM 1487 C CA . LEU A 1 191 ? 13.638 4.747 -25.629 1.00 88.50 191 LEU A CA 1
ATOM 1488 C C . LEU A 1 191 ? 13.084 4.952 -24.214 1.00 88.50 191 LEU A C 1
ATOM 1490 O O . LEU A 1 191 ? 11.917 5.302 -24.060 1.00 88.50 191 LEU A O 1
ATOM 1494 N N . LEU A 1 192 ? 13.904 4.772 -23.175 1.00 87.56 192 LEU A N 1
ATOM 1495 C CA . LEU A 1 192 ? 13.485 5.023 -21.794 1.00 87.56 192 LEU A CA 1
ATOM 1496 C C . LEU A 1 192 ? 13.190 6.508 -21.551 1.00 87.56 192 LEU A C 1
ATOM 1498 O O . LEU A 1 192 ? 12.199 6.819 -20.893 1.00 87.56 192 LEU A O 1
ATOM 1502 N N . ALA A 1 193 ? 14.001 7.416 -22.104 1.00 87.69 193 ALA A N 1
ATOM 1503 C CA . ALA A 1 193 ? 13.729 8.853 -22.069 1.00 87.69 193 ALA A CA 1
ATOM 1504 C C . ALA A 1 193 ? 12.407 9.186 -22.776 1.00 87.69 193 ALA A C 1
ATOM 1506 O O . ALA A 1 193 ? 11.540 9.836 -22.197 1.00 87.69 193 ALA A O 1
ATOM 1507 N N . PHE A 1 194 ? 12.200 8.632 -23.973 1.00 89.38 194 PHE A N 1
ATOM 1508 C CA . PHE A 1 194 ? 10.953 8.773 -24.714 1.00 89.38 194 PHE A CA 1
ATOM 1509 C C . PHE A 1 194 ? 9.747 8.291 -23.898 1.00 89.38 194 PHE A C 1
ATOM 1511 O O . PHE A 1 194 ? 8.745 9.000 -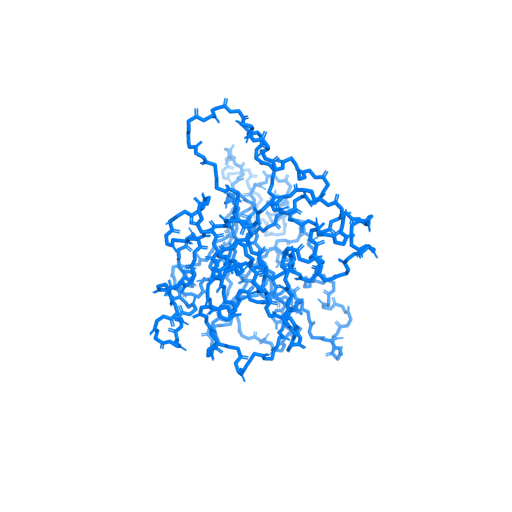23.819 1.00 89.38 194 PHE A O 1
ATOM 1518 N N . ILE A 1 195 ? 9.852 7.118 -23.260 1.00 89.56 195 ILE A N 1
ATOM 1519 C CA . ILE A 1 195 ? 8.784 6.548 -22.430 1.00 89.56 195 ILE A CA 1
ATOM 1520 C C . ILE A 1 195 ? 8.430 7.470 -21.264 1.00 89.56 195 ILE A C 1
ATOM 1522 O O . ILE A 1 195 ? 7.248 7.696 -21.011 1.00 89.56 195 ILE A O 1
ATOM 1526 N N . ARG A 1 196 ? 9.439 8.006 -20.572 1.00 85.62 196 ARG A N 1
ATOM 1527 C CA . ARG A 1 196 ? 9.247 8.922 -19.438 1.00 85.62 196 ARG A CA 1
ATOM 1528 C C . ARG A 1 196 ? 8.510 10.195 -19.844 1.00 85.62 196 ARG A C 1
ATOM 1530 O O . ARG A 1 196 ? 7.678 10.677 -19.088 1.00 85.62 196 ARG A O 1
ATOM 1537 N N . GLU A 1 197 ? 8.809 10.724 -21.024 1.00 87.44 197 GLU A N 1
ATOM 1538 C CA . GLU A 1 197 ? 8.268 12.007 -21.480 1.00 87.44 197 GLU A CA 1
ATOM 1539 C C . GLU A 1 197 ? 6.911 11.885 -22.186 1.00 87.44 197 GLU A C 1
ATOM 1541 O O . GLU A 1 197 ? 6.109 12.816 -22.135 1.00 87.44 197 GLU A O 1
ATOM 1546 N N . ASN A 1 198 ? 6.639 10.756 -22.850 1.00 88.62 198 ASN A N 1
ATOM 1547 C CA . ASN A 1 198 ? 5.534 10.655 -23.812 1.00 88.62 198 ASN A CA 1
ATOM 1548 C C . ASN A 1 198 ? 4.500 9.574 -23.481 1.00 88.62 198 ASN A C 1
ATOM 1550 O O . ASN A 1 198 ? 3.495 9.465 -24.186 1.00 88.62 198 ASN A O 1
ATOM 1554 N N . CYS A 1 199 ? 4.720 8.753 -22.451 1.00 89.06 199 CYS A N 1
ATOM 1555 C CA . CYS A 1 199 ? 3.867 7.600 -22.183 1.00 89.06 199 CYS A CA 1
ATOM 1556 C C . CYS A 1 199 ? 3.261 7.625 -20.782 1.00 89.06 199 CYS A C 1
ATOM 1558 O O . CYS A 1 199 ? 3.866 8.062 -19.808 1.00 89.06 199 CYS A O 1
ATOM 1560 N N . THR A 1 200 ? 2.064 7.054 -20.661 1.00 89.31 200 THR A N 1
ATOM 1561 C CA . THR A 1 200 ? 1.488 6.703 -19.364 1.00 89.31 200 THR A CA 1
ATOM 1562 C C . THR A 1 200 ? 2.038 5.352 -18.931 1.00 89.31 200 THR A C 1
ATOM 1564 O O . THR A 1 200 ? 1.694 4.312 -19.500 1.00 89.31 200 THR A O 1
ATOM 1567 N N . VAL A 1 201 ? 2.888 5.357 -17.907 1.00 87.75 201 VAL A N 1
ATOM 1568 C CA . VAL A 1 201 ? 3.473 4.140 -17.343 1.00 87.75 201 VAL A CA 1
ATOM 1569 C C . VAL A 1 201 ? 2.561 3.564 -16.266 1.00 87.75 201 VAL A C 1
ATOM 1571 O O . VAL A 1 201 ? 2.041 4.276 -15.410 1.00 87.75 201 VAL A O 1
ATOM 1574 N N . ARG A 1 202 ? 2.356 2.247 -16.311 1.00 88.50 202 ARG A N 1
ATOM 1575 C CA . ARG A 1 202 ? 1.626 1.489 -15.293 1.00 88.50 202 ARG A CA 1
ATOM 1576 C C . ARG A 1 202 ? 2.428 0.267 -14.889 1.00 88.50 202 ARG A C 1
ATOM 1578 O O . ARG A 1 202 ? 2.996 -0.414 -15.742 1.00 88.50 202 ARG A O 1
ATOM 1585 N N . TYR A 1 203 ? 2.399 -0.045 -13.602 1.00 90.50 203 TYR A N 1
ATOM 1586 C CA . TYR A 1 203 ? 3.026 -1.239 -13.051 1.00 90.50 203 TYR A CA 1
ATOM 1587 C C . TYR A 1 203 ? 1.955 -2.237 -12.641 1.00 90.50 203 TYR A C 1
ATOM 1589 O O . TYR A 1 203 ? 0.956 -1.877 -12.016 1.00 90.50 203 TYR A O 1
ATOM 1597 N N . LYS A 1 204 ? 2.147 -3.501 -13.014 1.00 90.56 204 LYS A N 1
ATOM 1598 C CA . LYS A 1 204 ? 1.248 -4.596 -12.646 1.00 90.56 204 LYS A CA 1
ATOM 1599 C C . LYS A 1 204 ? 2.056 -5.838 -12.277 1.00 90.56 204 LYS A C 1
ATOM 1601 O O . LYS A 1 204 ? 3.067 -6.109 -12.924 1.00 90.56 204 LYS A O 1
ATOM 1606 N N . PRO A 1 205 ? 1.612 -6.626 -11.293 1.00 92.44 205 PRO A N 1
ATOM 1607 C CA . PRO A 1 205 ? 2.280 -7.871 -10.952 1.00 92.44 205 PRO A CA 1
ATOM 1608 C C . PRO A 1 205 ? 2.136 -8.856 -12.115 1.00 92.44 205 PRO A C 1
ATOM 1610 O O . PRO A 1 205 ? 1.126 -8.863 -12.828 1.00 92.44 205 PRO A O 1
ATOM 1613 N N . THR A 1 206 ? 3.149 -9.693 -12.321 1.00 93.31 206 THR A N 1
ATOM 1614 C CA . THR A 1 206 ? 3.035 -10.831 -13.241 1.00 93.31 206 THR A CA 1
ATOM 1615 C C . THR A 1 206 ? 2.061 -11.865 -12.670 1.00 93.31 206 THR A C 1
ATOM 1617 O O . THR A 1 206 ? 1.740 -11.836 -11.481 1.00 93.31 206 THR A O 1
ATOM 1620 N N . ASP A 1 207 ? 1.572 -12.793 -13.497 1.00 92.06 207 ASP A N 1
ATOM 1621 C CA . ASP A 1 207 ? 0.558 -13.762 -13.055 1.00 92.06 207 ASP A CA 1
ATOM 1622 C C . ASP A 1 207 ? 1.025 -14.612 -11.864 1.00 92.06 207 ASP A C 1
ATOM 1624 O O . ASP A 1 207 ? 0.248 -14.837 -10.940 1.00 92.06 207 ASP A O 1
ATOM 1628 N N . GLY A 1 208 ? 2.309 -14.986 -11.828 1.00 92.31 208 GLY A N 1
ATOM 1629 C CA . GLY A 1 208 ? 2.904 -15.711 -10.701 1.00 92.31 208 GLY A CA 1
ATOM 1630 C C . GLY A 1 208 ? 3.009 -14.891 -9.411 1.00 92.31 208 GLY A C 1
ATOM 1631 O O . GLY A 1 208 ? 2.987 -15.468 -8.327 1.00 92.31 208 GLY A O 1
ATOM 1632 N N . LEU A 1 209 ? 3.067 -13.558 -9.512 1.00 93.69 209 LEU A N 1
ATOM 1633 C CA . LEU A 1 209 ? 3.206 -12.660 -8.363 1.00 93.69 209 LEU A CA 1
ATOM 1634 C C . LEU A 1 209 ? 1.864 -12.211 -7.772 1.00 93.69 209 LEU A C 1
ATOM 1636 O O . LEU A 1 209 ? 1.836 -11.728 -6.644 1.00 93.69 209 LEU A O 1
ATOM 1640 N N . LYS A 1 210 ? 0.743 -12.400 -8.483 1.00 91.56 210 LYS A N 1
ATOM 1641 C CA . LYS A 1 210 ? -0.597 -11.993 -8.012 1.00 91.56 210 LYS A CA 1
ATOM 1642 C C . LYS A 1 210 ? -0.978 -12.594 -6.659 1.00 91.56 210 LYS A C 1
ATOM 1644 O O . LYS A 1 210 ? -1.686 -11.955 -5.892 1.00 91.56 210 LYS A O 1
ATOM 1649 N N . LYS A 1 211 ? -0.484 -13.796 -6.351 1.00 91.62 211 LYS A N 1
ATOM 1650 C CA . LYS A 1 211 ? -0.722 -14.471 -5.067 1.00 91.62 211 LYS A CA 1
ATOM 1651 C C . LYS A 1 211 ? -0.159 -13.703 -3.864 1.00 91.62 211 LYS A C 1
ATOM 1653 O O . LYS A 1 211 ? -0.670 -13.880 -2.771 1.00 91.62 211 LYS A O 1
ATOM 1658 N N . TYR A 1 212 ? 0.857 -12.861 -4.054 1.00 92.25 212 TYR A N 1
ATOM 1659 C CA . TYR A 1 212 ? 1.478 -12.073 -2.982 1.00 92.25 212 TYR A CA 1
ATOM 1660 C C . TYR A 1 212 ? 0.797 -10.717 -2.758 1.00 92.25 212 TYR A C 1
ATOM 1662 O O . TYR A 1 212 ? 1.190 -9.967 -1.868 1.00 92.25 212 TYR A O 1
ATOM 1670 N N . LEU A 1 213 ? -0.207 -10.374 -3.571 1.00 90.44 213 LEU A N 1
ATOM 1671 C CA . LEU A 1 213 ? -0.914 -9.112 -3.421 1.00 90.44 213 LEU A CA 1
ATOM 1672 C C . LEU A 1 213 ? -1.816 -9.145 -2.200 1.00 90.44 213 LEU A C 1
ATOM 1674 O O . LEU A 1 213 ? -2.603 -10.069 -2.003 1.00 90.44 213 LEU A O 1
ATOM 1678 N N . LYS A 1 214 ? -1.721 -8.069 -1.431 1.00 92.69 214 LYS A N 1
ATOM 1679 C CA . LYS A 1 214 ? -2.597 -7.771 -0.314 1.00 92.69 214 LYS A CA 1
ATOM 1680 C C . LYS A 1 214 ? -3.259 -6.432 -0.607 1.00 92.69 214 LYS A C 1
ATOM 1682 O O . LYS A 1 214 ? -2.583 -5.405 -0.579 1.00 92.69 214 LYS A O 1
ATOM 1687 N N . ASN A 1 215 ? -4.553 -6.435 -0.910 1.00 91.38 215 ASN A N 1
ATOM 1688 C CA . ASN A 1 215 ? -5.321 -5.206 -1.060 1.00 91.38 215 ASN A CA 1
ATOM 1689 C C . ASN A 1 215 ? -5.410 -4.472 0.283 1.00 91.38 215 ASN A C 1
ATOM 1691 O O . ASN A 1 215 ? -5.378 -5.070 1.362 1.00 91.38 215 ASN A O 1
ATOM 1695 N N . CYS A 1 216 ? -5.548 -3.159 0.208 1.00 90.12 216 CYS A N 1
ATOM 1696 C CA . CYS A 1 216 ? -5.774 -2.283 1.351 1.00 90.12 216 CYS A CA 1
ATOM 1697 C C . CYS A 1 216 ? -6.648 -1.108 0.939 1.00 90.12 216 CYS A C 1
ATOM 1699 O O . CYS A 1 216 ? -6.828 -0.843 -0.255 1.00 90.12 216 CYS A O 1
ATOM 1701 N N . LEU A 1 217 ? -7.191 -0.403 1.925 1.00 86.88 217 LEU A N 1
ATOM 1702 C CA . LEU A 1 217 ? -7.908 0.840 1.680 1.00 86.88 217 LEU A CA 1
ATOM 1703 C C . LEU A 1 217 ? -6.913 2.009 1.686 1.00 86.88 217 LEU A C 1
ATOM 1705 O O . LEU A 1 217 ? -6.311 2.324 2.709 1.00 86.88 217 LEU A O 1
ATOM 1709 N N . ALA A 1 218 ? -6.738 2.656 0.537 1.00 76.94 218 ALA A N 1
ATOM 1710 C CA . ALA A 1 218 ? -5.941 3.866 0.402 1.00 76.94 218 ALA A CA 1
ATOM 1711 C C . ALA A 1 218 ? -6.768 5.042 0.931 1.00 76.94 218 ALA A C 1
ATOM 1713 O O . ALA A 1 218 ? -7.521 5.675 0.191 1.00 76.94 218 ALA A O 1
ATOM 1714 N N . ALA A 1 219 ? -6.695 5.285 2.236 1.00 63.00 219 ALA A N 1
ATOM 1715 C CA . ALA A 1 219 ? -7.356 6.423 2.852 1.00 63.00 219 ALA A CA 1
ATOM 1716 C C . ALA A 1 219 ? -6.661 7.732 2.429 1.00 63.00 219 ALA A C 1
ATOM 1718 O O . ALA A 1 219 ? -5.460 7.894 2.625 1.00 63.00 219 ALA A O 1
ATOM 1719 N N . GLU A 1 220 ? -7.420 8.701 1.908 1.00 54.62 220 GLU A N 1
ATOM 1720 C CA . GLU A 1 220 ? -6.946 10.083 1.671 1.00 54.62 220 GLU A CA 1
ATOM 1721 C C . GLU A 1 220 ? -6.800 10.897 2.975 1.00 54.62 220 GLU A C 1
ATOM 1723 O O . GLU A 1 220 ? -6.565 12.106 2.963 1.00 54.62 220 GLU A O 1
ATOM 1728 N N . SER A 1 221 ? -6.974 10.260 4.130 1.00 50.91 221 SER A N 1
ATOM 1729 C CA . SER A 1 221 ? -7.225 10.955 5.379 1.00 50.91 221 SER A CA 1
ATOM 1730 C C . SER A 1 221 ? -5.964 11.502 6.010 1.00 50.91 221 SER A C 1
ATOM 1732 O O . SER A 1 221 ? -5.194 10.796 6.661 1.00 50.91 221 SER A O 1
ATOM 1734 N N . THR A 1 222 ? -5.801 12.808 5.906 1.00 48.50 222 THR A N 1
ATOM 1735 C CA . THR A 1 222 ? -5.011 13.520 6.896 1.00 48.50 222 THR A CA 1
ATOM 1736 C C . THR A 1 222 ? -5.907 13.744 8.111 1.00 48.50 222 THR A C 1
ATOM 1738 O O . THR A 1 222 ? -6.986 14.316 7.993 1.00 48.50 222 THR A O 1
ATOM 1741 N N . CYS A 1 223 ? -5.483 13.300 9.294 1.00 52.88 223 CYS A N 1
ATOM 1742 C CA . CYS A 1 223 ? -6.088 13.675 10.578 1.00 52.88 223 CYS A CA 1
ATOM 1743 C C . CYS A 1 223 ? -5.779 15.156 10.859 1.00 52.88 223 CYS A C 1
ATOM 1745 O O . CYS A 1 223 ? -5.051 15.491 11.788 1.00 52.88 223 CYS A O 1
ATOM 1747 N N . SER A 1 224 ? -6.203 16.051 9.972 1.00 49.56 224 SER A N 1
ATOM 1748 C CA . SER A 1 224 ? -5.615 17.383 9.804 1.00 49.56 224 SER A CA 1
ATOM 1749 C C . SER A 1 224 ? -6.329 18.474 10.594 1.00 49.56 224 SER A C 1
ATOM 1751 O O . SER A 1 224 ? -5.888 19.626 10.583 1.00 49.56 224 SER A O 1
ATOM 1753 N N . SER A 1 225 ? -7.370 18.129 11.358 1.00 59.25 225 SER A N 1
ATOM 1754 C CA . SER A 1 225 ? -7.996 19.071 12.283 1.00 59.25 225 SER A CA 1
ATOM 1755 C C . SER A 1 225 ? -7.100 19.330 13.497 1.00 59.25 225 SER A C 1
ATOM 1757 O O . SER A 1 225 ? -7.291 18.741 14.561 1.00 59.25 225 SER A O 1
ATOM 1759 N N . ARG A 1 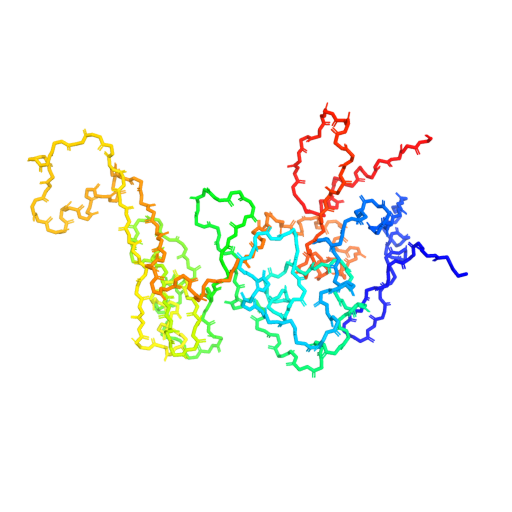226 ? -6.125 20.239 13.356 1.00 57.22 226 ARG A N 1
ATOM 1760 C CA . ARG A 1 226 ? -5.228 20.652 14.455 1.00 57.22 226 ARG A CA 1
ATOM 1761 C C . ARG A 1 226 ? -6.007 21.058 15.709 1.00 57.22 226 ARG A C 1
ATOM 1763 O O . ARG A 1 226 ? -5.671 20.619 16.797 1.00 57.22 226 ARG A O 1
ATOM 1770 N N . GLN A 1 227 ? -7.106 21.797 15.541 1.00 59.00 227 GLN A N 1
ATOM 1771 C CA . GLN A 1 227 ? -7.944 22.272 16.651 1.00 59.00 227 GLN A CA 1
ATOM 1772 C C . GLN A 1 227 ? -8.616 21.145 17.450 1.00 59.00 227 GLN A C 1
ATOM 1774 O O . GLN A 1 227 ? -8.908 21.324 18.631 1.00 59.00 227 GLN A O 1
ATOM 1779 N N . ILE A 1 228 ? -8.902 20.008 16.813 1.00 61.09 228 ILE A N 1
ATOM 1780 C CA . ILE A 1 228 ? -9.554 18.863 17.457 1.00 61.09 228 ILE A CA 1
ATOM 1781 C C . ILE A 1 228 ? -8.508 17.907 18.022 1.00 61.09 228 ILE A C 1
ATOM 1783 O O . ILE A 1 228 ? -8.663 17.446 19.147 1.00 61.09 228 ILE A O 1
ATOM 1787 N N . VAL A 1 229 ? -7.416 17.677 17.290 1.00 60.62 229 VAL A N 1
ATOM 1788 C CA . VAL A 1 229 ? -6.291 16.849 17.748 1.00 60.62 229 VAL A CA 1
ATOM 1789 C C . VAL A 1 229 ? -5.619 17.450 18.987 1.00 60.62 229 VAL A C 1
ATOM 1791 O O . VAL A 1 229 ? -5.293 16.716 19.912 1.00 60.62 229 VAL A O 1
ATOM 1794 N N . GLU A 1 230 ? -5.472 18.776 19.063 1.00 67.31 230 GLU A N 1
ATOM 1795 C CA . GLU A 1 230 ? -4.938 19.449 20.259 1.00 67.31 230 GLU A CA 1
ATOM 1796 C C . GLU A 1 230 ? -5.842 19.278 21.488 1.00 67.31 230 GLU A C 1
ATOM 1798 O O . GLU A 1 230 ? -5.352 19.203 22.613 1.00 67.31 230 GLU A O 1
ATOM 1803 N N . LYS A 1 231 ? -7.163 19.206 21.286 1.00 68.25 231 LYS A N 1
ATOM 1804 C CA . LYS A 1 231 ? -8.139 19.013 22.370 1.00 68.25 231 LYS A CA 1
ATOM 1805 C C . LYS A 1 231 ? -8.303 17.551 22.768 1.00 68.25 231 LYS A C 1
ATOM 1807 O O . LYS A 1 231 ? -8.597 17.277 23.926 1.00 68.25 231 LYS A O 1
ATOM 1812 N N . GLU A 1 232 ? -8.123 16.633 21.824 1.00 72.69 232 GLU A N 1
ATOM 1813 C CA . GLU A 1 232 ? -8.255 15.197 22.036 1.00 72.69 232 GLU A CA 1
ATOM 1814 C C . GLU A 1 232 ? -7.202 14.426 21.217 1.00 72.69 232 GLU A C 1
ATOM 1816 O O . GLU A 1 232 ? -7.480 13.948 20.110 1.00 72.69 232 GLU A O 1
ATOM 1821 N N . PRO A 1 233 ? -5.989 14.252 21.769 1.00 71.38 233 PRO A N 1
ATOM 1822 C CA . PRO A 1 233 ? -4.887 13.578 21.079 1.00 71.38 233 PRO A CA 1
ATOM 1823 C C . PRO A 1 233 ? -5.202 12.131 20.681 1.00 71.38 233 PRO A C 1
ATOM 1825 O O . PRO A 1 233 ? -4.727 11.649 19.654 1.00 71.38 233 PRO A O 1
ATOM 1828 N N . VAL A 1 234 ? -6.063 11.454 21.451 1.00 69.56 234 VAL A N 1
ATOM 1829 C CA . VAL A 1 234 ? -6.499 10.074 21.189 1.00 69.56 234 VAL A CA 1
ATOM 1830 C C . VAL A 1 234 ? -7.121 9.935 19.797 1.00 69.56 234 VAL A C 1
ATOM 1832 O O . VAL A 1 234 ? -6.946 8.909 19.145 1.00 69.56 234 VAL A O 1
ATOM 1835 N N . LEU A 1 235 ? -7.792 10.970 19.284 1.00 68.88 235 LEU A N 1
ATOM 1836 C CA . LEU A 1 235 ? -8.414 10.904 17.965 1.00 68.88 235 LEU A CA 1
ATOM 1837 C C . LEU A 1 235 ? -7.402 10.776 16.831 1.00 68.88 235 LEU A C 1
ATOM 1839 O O . LEU A 1 235 ? -7.687 10.082 15.863 1.00 68.88 235 LEU A O 1
ATOM 1843 N N . GLN A 1 236 ? -6.217 11.381 16.941 1.00 67.06 236 GLN A N 1
ATOM 1844 C CA . GLN A 1 236 ? -5.181 11.233 15.916 1.00 67.06 236 GLN A CA 1
ATOM 1845 C C . GLN A 1 236 ? -4.765 9.766 15.756 1.00 67.06 236 GLN A C 1
ATOM 1847 O O . GLN A 1 236 ? -4.567 9.277 14.639 1.00 67.06 236 GLN A O 1
ATOM 1852 N N . GLU A 1 237 ? -4.678 9.050 16.873 1.00 66.44 237 GLU A N 1
ATOM 1853 C CA . GLU A 1 237 ? -4.354 7.631 16.892 1.00 66.44 237 GLU A CA 1
ATOM 1854 C C . GLU A 1 237 ? -5.514 6.763 16.403 1.00 66.44 237 GLU A C 1
ATOM 1856 O O . GLU A 1 237 ? -5.311 5.889 15.565 1.00 66.44 237 GLU A O 1
ATOM 1861 N N . LEU A 1 238 ? -6.748 7.054 16.818 1.00 67.88 238 LEU A N 1
ATOM 1862 C CA . LEU A 1 238 ? -7.930 6.346 16.320 1.00 67.88 238 LEU A CA 1
ATOM 1863 C C . LEU A 1 238 ? -8.096 6.506 14.803 1.00 67.88 238 LEU A C 1
ATOM 1865 O O . LEU A 1 238 ? -8.255 5.519 14.087 1.00 67.88 238 LEU A O 1
ATOM 1869 N N . CYS A 1 239 ? -7.982 7.727 14.284 1.00 67.81 239 CYS A N 1
ATOM 1870 C CA . CYS A 1 239 ? -8.045 7.982 12.846 1.00 67.81 239 CYS A CA 1
ATOM 1871 C C . CYS A 1 239 ? -7.001 7.200 12.046 1.00 67.81 239 CYS A C 1
ATOM 1873 O O . CYS A 1 239 ? -7.207 6.937 10.869 1.00 67.81 239 CYS A O 1
ATOM 1875 N N . SER A 1 240 ? -5.869 6.867 12.661 1.00 68.94 240 SER A N 1
ATOM 1876 C CA . SER A 1 240 ? -4.775 6.207 11.965 1.00 68.94 240 SER A CA 1
ATOM 1877 C C . SER A 1 240 ? -4.854 4.676 12.042 1.00 68.94 240 SER A C 1
ATOM 1879 O O . SER A 1 240 ? -4.064 4.013 11.374 1.00 68.94 240 SER A O 1
ATOM 1881 N N . TYR A 1 241 ? -5.739 4.097 12.865 1.00 70.94 241 TYR A N 1
ATOM 1882 C CA . TYR A 1 241 ? -5.950 2.641 12.945 1.00 70.94 241 TYR A CA 1
ATOM 1883 C C . TYR A 1 241 ? -7.196 2.182 12.185 1.00 70.94 241 TYR A C 1
ATOM 1885 O O . TYR A 1 241 ? -7.212 1.080 11.639 1.00 70.94 241 TYR A O 1
ATOM 1893 N N . TYR A 1 242 ? -8.244 3.002 12.169 1.00 71.88 242 TYR A N 1
ATOM 1894 C CA . TYR A 1 242 ? -9.570 2.574 11.743 1.00 71.88 242 TYR A CA 1
ATOM 1895 C C . TYR A 1 242 ? -10.004 3.202 10.419 1.00 71.88 242 TYR A C 1
ATOM 1897 O O . TYR A 1 242 ? -10.037 4.423 10.262 1.00 71.88 242 TYR A O 1
ATOM 1905 N N . ALA A 1 243 ? -10.500 2.357 9.518 1.00 73.94 243 ALA A N 1
ATOM 1906 C CA . ALA A 1 243 ? -11.271 2.769 8.358 1.00 73.94 243 ALA A CA 1
ATOM 1907 C C . ALA A 1 243 ? -12.750 2.936 8.739 1.00 73.94 243 ALA A C 1
ATOM 1909 O O . ALA A 1 243 ? -13.531 1.980 8.784 1.00 73.94 243 ALA A O 1
ATOM 1910 N N . PHE A 1 244 ? -13.169 4.179 8.968 1.00 64.81 244 PHE A N 1
ATOM 1911 C CA . PHE A 1 244 ? -14.579 4.500 9.187 1.00 64.81 244 PHE A CA 1
ATOM 1912 C C . PHE A 1 244 ? -15.290 4.758 7.857 1.00 64.81 244 PHE A C 1
ATOM 1914 O O . PHE A 1 244 ? -15.151 5.816 7.242 1.00 64.81 244 PHE A O 1
ATOM 1921 N N . SER A 1 245 ? -16.083 3.784 7.411 1.00 56.62 245 SER A N 1
ATOM 1922 C CA . SER A 1 245 ? -16.972 3.959 6.259 1.00 56.62 245 SER A CA 1
ATOM 1923 C C . SER A 1 245 ? -18.137 4.898 6.603 1.00 56.62 245 SER A C 1
ATOM 1925 O O . SER A 1 245 ? -18.809 4.702 7.615 1.00 56.62 245 SER A O 1
ATOM 1927 N N . VAL A 1 246 ? -18.442 5.869 5.732 1.00 53.75 246 VAL A N 1
ATOM 1928 C CA . VAL A 1 246 ? -19.706 6.626 5.793 1.00 53.75 246 VAL A CA 1
ATOM 1929 C C . VAL A 1 246 ? -20.787 5.801 5.098 1.00 53.75 246 VAL A C 1
ATOM 1931 O O . VAL A 1 246 ? -20.848 5.736 3.872 1.00 53.75 246 VAL A O 1
ATOM 1934 N N . CYS A 1 247 ? -21.635 5.133 5.875 1.00 53.97 247 CYS A N 1
ATOM 1935 C CA . CYS A 1 247 ? -22.738 4.343 5.335 1.00 53.97 247 CYS A CA 1
ATOM 1936 C C . CYS A 1 247 ? -23.989 5.219 5.209 1.00 53.97 247 CYS A C 1
ATOM 1938 O O . CYS A 1 247 ? -24.668 5.505 6.191 1.00 53.97 247 CYS A O 1
ATOM 1940 N N . GLY A 1 248 ? -24.271 5.676 3.988 1.00 44.69 248 GLY A N 1
ATOM 1941 C CA . GLY A 1 248 ? -25.492 6.406 3.650 1.00 44.69 248 GLY A CA 1
ATOM 1942 C C . GLY A 1 248 ? -26.533 5.496 3.000 1.00 44.69 248 GLY A C 1
ATOM 1943 O O . GLY A 1 248 ? -26.201 4.623 2.198 1.00 44.69 248 GLY A O 1
ATOM 1944 N N . ASN A 1 249 ? -27.808 5.720 3.318 1.00 37.78 249 ASN A N 1
ATOM 1945 C CA . ASN A 1 249 ? -28.924 5.098 2.610 1.00 37.78 249 ASN A CA 1
ATOM 1946 C C . ASN A 1 249 ? -28.898 5.571 1.143 1.00 37.78 249 ASN A C 1
ATOM 1948 O O . ASN A 1 249 ? -28.861 6.775 0.882 1.00 37.78 249 ASN A O 1
ATOM 1952 N N . THR A 1 250 ? -28.937 4.649 0.181 1.00 36.53 250 THR A N 1
ATOM 1953 C CA . THR A 1 250 ? -28.813 4.899 -1.272 1.00 36.53 250 THR A CA 1
ATOM 1954 C C . THR A 1 250 ? -29.926 5.774 -1.879 1.00 36.53 250 THR A C 1
ATOM 1956 O O . THR A 1 250 ? -29.926 6.034 -3.081 1.00 36.53 250 THR A O 1
ATOM 1959 N N . SER A 1 251 ? -30.860 6.272 -1.065 1.00 31.03 251 SER A N 1
ATOM 1960 C CA . SER A 1 251 ? -32.036 7.046 -1.478 1.00 31.03 251 SER A CA 1
ATOM 1961 C C . SER A 1 251 ? -31.847 8.571 -1.483 1.00 31.03 251 SER A C 1
ATOM 1963 O O . SER A 1 251 ? -32.706 9.267 -2.020 1.00 31.03 251 SER A O 1
ATOM 1965 N N . ARG A 1 252 ? -30.761 9.130 -0.924 1.00 30.00 252 ARG A N 1
ATOM 1966 C CA . ARG A 1 252 ? -30.477 10.580 -1.002 1.00 30.00 252 ARG A CA 1
ATOM 1967 C C . ARG A 1 252 ? -29.342 10.844 -2.001 1.00 30.00 252 ARG A C 1
ATOM 1969 O O . ARG A 1 252 ? -28.165 10.839 -1.659 1.00 30.00 252 ARG A O 1
ATOM 1976 N N . LYS A 1 253 ? -29.716 11.073 -3.267 1.00 25.16 253 LYS A N 1
ATOM 1977 C CA . LYS A 1 253 ? -28.848 11.633 -4.318 1.00 25.16 253 LYS A CA 1
ATOM 1978 C C . LYS A 1 253 ? -28.475 13.071 -3.947 1.00 25.16 253 LYS A C 1
ATOM 1980 O O . LYS A 1 253 ? -29.235 13.973 -4.271 1.00 25.16 253 LYS A O 1
ATOM 1985 N N . ASN A 1 254 ? -27.387 13.257 -3.206 1.00 23.86 254 ASN A N 1
ATOM 1986 C CA . ASN A 1 254 ? -26.518 14.446 -3.184 1.00 23.86 254 ASN A CA 1
ATOM 1987 C C . ASN A 1 254 ? -25.713 14.434 -1.889 1.00 23.86 254 ASN A C 1
ATOM 1989 O O . ASN A 1 254 ? -26.038 15.144 -0.943 1.00 23.86 254 ASN A O 1
ATOM 1993 N N . ILE A 1 255 ? -24.659 13.625 -1.845 1.00 25.34 255 ILE A N 1
ATOM 1994 C CA . ILE A 1 255 ? -23.574 13.850 -0.894 1.00 25.34 255 ILE A CA 1
ATOM 1995 C C . ILE A 1 255 ? -22.290 13.660 -1.684 1.00 25.34 255 ILE A C 1
ATOM 1997 O O . ILE A 1 255 ? -21.965 12.557 -2.111 1.00 25.34 255 ILE A O 1
ATOM 2001 N N . THR A 1 256 ? -21.611 14.769 -1.939 1.00 22.05 256 THR A N 1
ATOM 2002 C CA . THR A 1 256 ? -20.220 14.813 -2.372 1.00 22.05 256 THR A CA 1
ATOM 2003 C C . THR A 1 256 ? -19.409 14.097 -1.292 1.00 22.05 256 THR A C 1
ATOM 2005 O O . THR A 1 256 ? -19.272 14.599 -0.179 1.00 22.05 256 THR A O 1
ATOM 2008 N N . VAL A 1 257 ? -18.998 12.860 -1.568 1.00 23.39 257 VAL A N 1
ATOM 2009 C CA . VAL A 1 257 ? -18.341 11.977 -0.598 1.00 23.39 257 VAL A CA 1
ATOM 2010 C C . VAL A 1 257 ? -16.862 12.350 -0.533 1.00 23.39 257 VAL A C 1
ATOM 2012 O O . VAL A 1 257 ? -16.084 11.928 -1.382 1.00 23.39 257 VAL A O 1
ATOM 2015 N N . HIS A 1 258 ? -16.486 13.150 0.462 1.00 23.75 258 HIS A N 1
ATOM 2016 C CA . HIS A 1 258 ? -15.098 13.274 0.901 1.00 23.75 258 HIS A CA 1
ATOM 2017 C C . HIS A 1 258 ? -14.846 12.271 2.037 1.00 23.75 258 HIS A C 1
ATOM 2019 O O . HIS A 1 258 ? -15.683 12.087 2.922 1.00 23.75 258 HIS A O 1
ATOM 2025 N N . TYR A 1 259 ? -13.736 11.542 1.934 1.00 25.73 259 TYR A N 1
ATOM 2026 C CA . TYR A 1 259 ? -13.405 10.370 2.741 1.00 25.73 259 TYR A CA 1
ATOM 2027 C C . TYR A 1 259 ? -12.930 10.708 4.160 1.00 25.73 259 TYR A C 1
ATOM 2029 O O . TYR A 1 259 ? -12.251 11.706 4.357 1.00 25.73 259 TYR A O 1
ATOM 2037 N N . VAL A 1 260 ? -13.217 9.765 5.076 1.00 29.80 260 VAL A N 1
ATOM 2038 C CA . VAL A 1 260 ? -12.575 9.488 6.380 1.00 29.80 260 VAL A CA 1
ATOM 2039 C C . VAL A 1 260 ? -12.642 10.609 7.405 1.00 29.80 260 VAL A C 1
ATOM 2041 O O . VAL A 1 260 ? -12.040 11.645 7.180 1.00 29.80 260 VAL A O 1
ATOM 2044 N N . MET A 1 261 ? -13.300 10.340 8.550 1.00 34.12 261 MET A N 1
ATOM 2045 C CA . MET A 1 261 ? -13.348 11.181 9.764 1.00 34.12 261 MET A CA 1
ATOM 2046 C C . MET A 1 261 ? -12.814 12.594 9.544 1.00 34.12 261 MET A C 1
ATOM 2048 O O . MET A 1 261 ? -11.796 13.007 10.107 1.00 34.12 261 MET A O 1
ATOM 2052 N N . ASP A 1 262 ? -13.520 13.340 8.704 1.00 32.75 262 ASP A N 1
ATOM 2053 C CA . ASP A 1 262 ? -13.272 14.749 8.613 1.00 32.75 262 ASP A CA 1
ATOM 2054 C C . ASP A 1 262 ? -13.925 15.330 9.858 1.00 32.75 262 ASP A C 1
ATOM 2056 O O . ASP A 1 262 ? -15.108 15.666 9.885 1.00 32.75 262 ASP A O 1
ATOM 2060 N N . MET A 1 263 ? -13.159 15.357 10.947 1.00 35.16 263 MET A N 1
ATOM 2061 C CA . MET A 1 263 ? -13.614 15.960 12.187 1.00 35.16 263 MET A CA 1
ATOM 2062 C C . MET A 1 263 ? -13.809 17.474 12.028 1.00 35.16 263 MET A C 1
ATOM 2064 O O . MET A 1 263 ? -14.423 18.079 12.899 1.00 35.16 263 MET A O 1
ATOM 2068 N N . THR A 1 264 ? -13.356 18.095 10.926 1.00 31.12 264 THR A N 1
ATOM 2069 C CA . THR A 1 264 ? -13.747 19.473 10.578 1.00 31.12 264 THR A CA 1
ATOM 2070 C C . THR A 1 264 ? -15.112 19.553 9.893 1.00 31.12 264 THR A C 1
ATOM 2072 O O . THR A 1 264 ? -15.778 20.579 9.999 1.00 31.12 264 THR A O 1
ATOM 2075 N N . SER A 1 265 ? -15.574 18.456 9.285 1.00 32.19 265 SER A N 1
ATOM 2076 C CA . SER A 1 265 ? -16.825 18.374 8.519 1.00 32.19 265 SER A CA 1
ATOM 2077 C C . SER A 1 265 ? -17.827 17.387 9.113 1.00 32.19 265 SER A C 1
ATOM 2079 O O . SER A 1 265 ? -18.647 16.827 8.383 1.00 32.19 265 SER A O 1
ATOM 2081 N N . LEU A 1 266 ? -17.803 17.184 10.435 1.00 32.31 266 LEU A N 1
ATOM 2082 C CA . LEU A 1 266 ? -18.775 16.370 11.168 1.00 32.31 266 LEU A CA 1
ATOM 2083 C C . LEU A 1 266 ? -20.170 17.042 11.179 1.00 32.31 266 LEU A C 1
ATOM 2085 O O . LEU A 1 266 ? -20.757 17.297 12.225 1.00 32.31 266 LEU A O 1
ATOM 2089 N N . ASN A 1 267 ? -20.752 17.282 10.003 1.00 25.98 267 ASN A N 1
ATOM 2090 C CA . ASN A 1 267 ? -22.195 17.308 9.823 1.00 25.98 267 ASN A CA 1
ATOM 2091 C C . ASN A 1 267 ? -22.681 15.862 9.956 1.00 25.98 267 ASN A C 1
ATOM 2093 O O . ASN A 1 267 ? -23.037 15.195 8.984 1.00 25.98 267 ASN A O 1
ATOM 2097 N N . ILE A 1 268 ? -22.670 15.365 11.195 1.00 27.17 268 ILE A N 1
ATOM 2098 C CA . ILE A 1 268 ? -23.564 14.283 11.585 1.00 27.17 268 ILE A CA 1
ATOM 2099 C C . ILE A 1 268 ? -24.952 14.782 11.207 1.00 27.17 268 ILE A C 1
ATOM 2101 O O . ILE A 1 268 ? -25.364 15.852 11.649 1.00 27.17 268 ILE A O 1
ATOM 2105 N N . ILE A 1 269 ? -25.639 14.036 10.346 1.00 21.27 269 ILE A N 1
ATOM 2106 C CA . ILE A 1 269 ? -27.034 14.294 10.011 1.00 21.27 269 ILE A CA 1
ATOM 2107 C C . ILE A 1 269 ? -27.815 14.268 11.328 1.00 21.27 269 ILE A C 1
ATOM 2109 O O . ILE A 1 269 ? -28.097 13.208 11.886 1.00 21.27 269 ILE A O 1
ATOM 2113 N N . VAL A 1 270 ? -28.107 15.461 11.837 1.00 20.64 270 VAL A N 1
ATOM 2114 C CA . VAL A 1 270 ? -29.138 15.714 12.830 1.00 20.64 270 VAL A CA 1
ATOM 2115 C C . VAL A 1 270 ? -30.442 15.697 12.042 1.00 20.64 270 VAL A C 1
ATOM 2117 O O . VAL A 1 270 ? -30.865 16.732 11.540 1.00 20.64 270 VAL A O 1
ATOM 2120 N N . ASP A 1 271 ? -31.042 14.522 11.856 1.00 19.83 271 ASP A N 1
ATOM 2121 C CA . ASP A 1 271 ? -32.465 14.486 11.515 1.00 19.83 271 ASP A CA 1
ATOM 2122 C C . ASP A 1 271 ? -33.237 14.511 12.845 1.00 19.83 271 ASP A C 1
ATOM 2124 O O . ASP A 1 271 ? -33.060 13.646 13.711 1.00 19.83 271 ASP A O 1
ATOM 2128 N N . ALA A 1 272 ? -34.010 15.588 12.999 1.00 21.83 272 ALA A N 1
ATOM 2129 C CA . ALA A 1 272 ? -35.155 15.689 13.895 1.00 21.83 272 ALA A CA 1
ATOM 2130 C C . ALA A 1 272 ? -36.270 14.719 13.471 1.00 21.83 272 ALA A C 1
ATOM 2132 O O . ALA A 1 272 ? -36.332 14.375 12.267 1.00 21.83 272 ALA A O 1
#